Protein AF-A0A3D4KBA1-F1 (afdb_monomer)

Foldseek 3Di:
DPPVVVVVVVVVVVVVVVVVVVVVVVVVVVVVVVVVVVVVVVVPPPVDVVNLVVQCVVVVVLVVLLVPPPDDDDDDDDDDDDDDDPPVPVPPPPPPCSVPDDAAEDEADAPDLVVLVVCLVRHDQRHEYEYEPPHPVVVVSQVVNVVSVHHYHY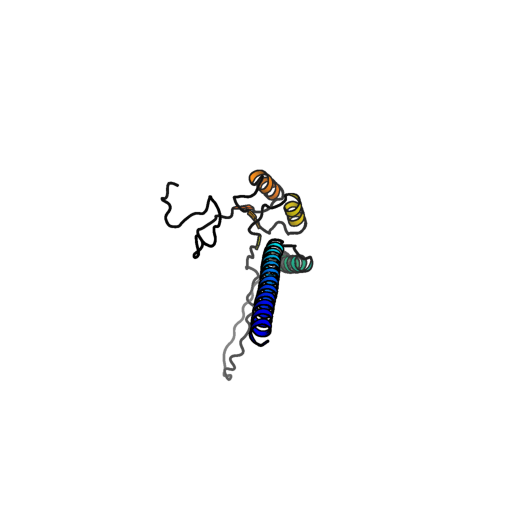DAAEDDPPPPVPDSDDRHHYPPDDPVD

Solvent-accessible surface area (backbone atoms only — not comparable to full-atom values): 11437 Å² total; per-residue (Å²): 137,66,67,67,61,54,54,54,51,51,54,52,50,53,51,52,52,52,52,52,50,53,51,52,52,55,53,50,53,52,51,51,52,51,53,53,48,51,54,49,52,66,69,50,77,68,79,46,70,66,59,53,47,52,51,50,64,62,50,50,57,55,59,52,53,70,68,58,74,84,68,89,82,92,82,90,82,89,88,84,90,84,90,76,82,84,71,85,67,82,73,76,70,77,76,80,58,88,84,62,84,84,87,49,73,47,70,77,35,49,70,61,69,66,60,52,51,51,46,61,75,70,48,64,56,82,48,26,42,22,28,38,80,84,28,72,64,43,69,61,58,50,52,52,42,45,73,66,64,26,52,77,47,74,51,81,42,56,62,50,99,57,57,79,82,53,71,75,54,96,78,38,51,48,97,83,65,61,100,88,116

Structure (mmCIF, N/CA/C/O backbone):
data_AF-A0A3D4KBA1-F1
#
_entry.id   AF-A0A3D4KBA1-F1
#
loop_
_atom_site.group_PDB
_atom_site.id
_atom_site.type_symbol
_atom_site.label_atom_id
_atom_site.label_alt_id
_atom_site.label_comp_id
_atom_site.label_asym_id
_atom_site.label_entity_id
_atom_site.label_seq_id
_atom_site.pdbx_PDB_ins_code
_atom_site.Cartn_x
_atom_site.Cartn_y
_atom_site.Cartn_z
_atom_site.occupancy
_atom_site.B_iso_or_equiv
_atom_site.auth_seq_id
_atom_site.auth_comp_id
_atom_site.auth_asym_id
_atom_site.auth_atom_id
_atom_site.pdbx_PDB_model_num
ATOM 1 N N . MET A 1 1 ? 3.043 -10.883 -76.693 1.00 55.75 1 MET A N 1
ATOM 2 C CA . MET A 1 1 ? 1.968 -10.479 -75.748 1.00 55.75 1 MET A CA 1
ATOM 3 C C . MET A 1 1 ? 1.814 -11.392 -74.506 1.00 55.75 1 MET A C 1
ATOM 5 O O . MET A 1 1 ? 0.753 -11.396 -73.899 1.00 55.75 1 MET A O 1
ATOM 9 N N . LYS A 1 2 ? 2.838 -12.164 -74.087 1.00 55.88 2 LYS A N 1
ATOM 10 C CA . LYS A 1 2 ? 2.787 -13.015 -72.867 1.00 55.88 2 LYS A CA 1
ATOM 11 C C . LYS A 1 2 ? 3.602 -12.457 -71.687 1.00 55.88 2 LYS A C 1
ATOM 13 O O . LYS A 1 2 ? 3.218 -12.662 -70.545 1.00 55.88 2 LYS A O 1
ATOM 18 N N . PHE A 1 3 ? 4.669 -11.699 -71.959 1.00 54.31 3 PHE A N 1
ATOM 19 C CA . PHE A 1 3 ? 5.532 -11.111 -70.924 1.00 54.31 3 PHE A CA 1
ATOM 20 C C . PHE A 1 3 ? 4.828 -10.037 -70.088 1.00 54.31 3 PHE A C 1
ATOM 22 O O . PHE A 1 3 ? 4.900 -10.071 -68.869 1.00 54.31 3 PHE A O 1
ATOM 29 N N . ILE A 1 4 ? 4.060 -9.161 -70.740 1.00 60.22 4 ILE A N 1
ATOM 30 C CA . ILE A 1 4 ? 3.369 -8.030 -70.105 1.00 60.22 4 ILE A CA 1
ATOM 31 C C . ILE A 1 4 ? 2.348 -8.501 -69.050 1.00 60.22 4 ILE A C 1
ATOM 33 O O . ILE A 1 4 ? 2.291 -7.952 -67.956 1.00 60.22 4 ILE A O 1
ATOM 37 N N . LYS A 1 5 ? 1.595 -9.581 -69.315 1.00 59.44 5 LYS A N 1
ATOM 38 C CA . LYS A 1 5 ? 0.619 -10.128 -68.351 1.00 59.44 5 LYS A CA 1
ATOM 39 C C . LYS A 1 5 ? 1.272 -10.702 -67.085 1.00 59.44 5 LYS A C 1
ATOM 41 O O . LYS A 1 5 ? 0.664 -10.646 -66.021 1.00 59.44 5 LYS A O 1
ATOM 46 N N . LYS A 1 6 ? 2.498 -11.235 -67.180 1.00 66.81 6 LYS A N 1
ATOM 47 C CA . LYS A 1 6 ? 3.204 -11.853 -66.044 1.00 66.81 6 LYS A CA 1
ATOM 48 C C . LYS A 1 6 ? 3.759 -10.800 -65.080 1.00 66.81 6 LYS A C 1
ATOM 50 O O . LYS A 1 6 ? 3.693 -11.000 -63.871 1.00 66.81 6 LYS A O 1
ATOM 55 N N . THR A 1 7 ? 4.230 -9.665 -65.598 1.00 71.75 7 THR A N 1
ATOM 56 C CA . THR A 1 7 ? 4.677 -8.528 -64.781 1.00 71.75 7 THR A CA 1
ATOM 57 C C . THR A 1 7 ? 3.517 -7.869 -64.041 1.00 71.75 7 THR A C 1
ATOM 59 O O . THR A 1 7 ? 3.641 -7.626 -62.846 1.00 71.75 7 THR A O 1
ATOM 62 N N . TYR A 1 8 ? 2.364 -7.663 -64.690 1.00 74.94 8 TYR A N 1
ATOM 63 C CA . TYR A 1 8 ? 1.180 -7.127 -64.002 1.00 74.94 8 TYR A CA 1
ATOM 64 C C . TYR A 1 8 ? 0.680 -8.048 -62.884 1.00 74.94 8 TYR A C 1
ATOM 66 O O . TYR A 1 8 ? 0.335 -7.563 -61.812 1.00 74.94 8 TYR A O 1
ATOM 74 N N . PHE A 1 9 ? 0.696 -9.367 -63.096 1.00 77.94 9 PHE A N 1
ATOM 75 C CA . PHE A 1 9 ? 0.299 -10.328 -62.065 1.00 77.94 9 PHE A CA 1
ATOM 76 C C . PHE A 1 9 ? 1.251 -10.316 -60.857 1.00 77.94 9 PHE A C 1
ATOM 78 O O . PHE A 1 9 ? 0.797 -10.354 -59.717 1.00 77.94 9 PHE A O 1
ATOM 85 N N . LEU A 1 10 ? 2.564 -10.196 -61.094 1.00 79.75 10 LEU A N 1
ATOM 86 C CA . LEU A 1 10 ? 3.568 -10.096 -60.030 1.00 79.75 10 LEU A CA 1
ATOM 87 C C . LEU A 1 10 ? 3.409 -8.805 -59.207 1.00 79.75 10 LEU A C 1
ATOM 89 O O . LEU A 1 10 ? 3.460 -8.845 -57.981 1.00 79.75 10 LEU A O 1
ATOM 93 N N . VAL A 1 11 ? 3.181 -7.669 -59.874 1.00 81.69 11 VAL A N 1
ATOM 94 C CA . VAL A 1 11 ? 2.977 -6.372 -59.208 1.00 81.69 11 VAL A CA 1
ATOM 95 C C . VAL A 1 11 ? 1.684 -6.376 -58.390 1.00 81.69 11 VAL A C 1
ATOM 97 O O . VAL A 1 11 ? 1.683 -5.912 -57.252 1.00 81.69 11 VAL A O 1
ATOM 100 N N . LEU A 1 12 ? 0.603 -6.959 -58.918 1.00 81.06 12 LEU A N 1
ATOM 101 C CA . LEU A 1 12 ? -0.665 -7.081 -58.195 1.00 81.06 12 LEU A CA 1
ATOM 102 C C . LEU A 1 12 ? -0.527 -7.982 -56.955 1.00 81.06 12 LEU A C 1
ATOM 104 O O . LEU A 1 12 ? -1.039 -7.642 -55.891 1.00 81.06 12 LEU A O 1
ATOM 108 N N . ALA A 1 13 ? 0.208 -9.094 -57.070 1.00 84.31 13 ALA A N 1
ATOM 109 C CA . ALA A 1 13 ? 0.461 -10.012 -55.961 1.00 84.31 13 ALA A CA 1
ATOM 110 C C . ALA A 1 13 ? 1.303 -9.366 -54.847 1.00 84.31 13 ALA A C 1
ATOM 112 O O . ALA A 1 13 ? 0.962 -9.490 -53.672 1.00 84.31 13 ALA A O 1
ATOM 113 N N . LEU A 1 14 ? 2.358 -8.623 -55.200 1.00 84.69 14 LEU A N 1
ATOM 114 C CA . LEU A 1 14 ? 3.167 -7.876 -54.229 1.00 84.69 14 LEU A CA 1
ATOM 115 C C . LEU A 1 14 ? 2.351 -6.788 -53.521 1.00 84.69 14 LEU A C 1
ATOM 117 O O . LEU A 1 14 ? 2.485 -6.609 -52.312 1.00 84.69 14 LEU A O 1
ATOM 121 N N . CYS A 1 15 ? 1.467 -6.102 -54.248 1.00 81.75 15 CYS A N 1
ATOM 122 C CA . CYS A 1 15 ? 0.582 -5.091 -53.674 1.00 81.75 15 CYS A CA 1
ATOM 123 C C . CYS A 1 15 ? -0.432 -5.714 -52.698 1.00 81.75 15 CYS A C 1
ATOM 125 O O . CYS A 1 15 ? -0.670 -5.167 -51.625 1.00 81.75 15 CYS A O 1
ATOM 127 N N . PHE A 1 16 ? -0.960 -6.900 -53.017 1.00 87.31 16 PHE A N 1
ATOM 128 C CA . PHE A 1 16 ? -1.877 -7.634 -52.142 1.00 87.31 16 PHE A CA 1
ATOM 129 C C . PHE A 1 16 ? -1.192 -8.117 -50.854 1.00 87.31 16 PHE A C 1
ATOM 131 O O . PHE A 1 16 ? -1.749 -7.975 -49.768 1.00 87.31 16 PHE A O 1
ATOM 138 N N . ILE A 1 17 ? 0.047 -8.612 -50.950 1.00 85.81 17 ILE A N 1
ATOM 139 C CA . ILE A 1 17 ? 0.859 -8.992 -49.782 1.00 85.81 17 ILE A CA 1
ATOM 140 C C . ILE A 1 17 ? 1.159 -7.768 -48.907 1.00 85.81 17 ILE A C 1
ATOM 142 O O . ILE A 1 17 ? 1.024 -7.846 -47.688 1.00 85.81 17 ILE A O 1
ATOM 146 N N . ALA A 1 18 ? 1.509 -6.626 -49.507 1.00 85.94 18 ALA A N 1
ATOM 147 C CA . ALA A 1 18 ? 1.732 -5.383 -48.768 1.00 85.94 18 ALA A CA 1
ATOM 148 C C . ALA A 1 18 ? 0.464 -4.908 -48.034 1.00 85.94 18 ALA A C 1
ATOM 150 O O . ALA A 1 18 ? 0.547 -4.466 -46.891 1.00 85.94 18 ALA A O 1
ATOM 151 N N . LEU A 1 19 ? -0.711 -5.062 -48.654 1.00 85.62 19 LEU A N 1
ATOM 152 C CA . LEU A 1 19 ? -2.006 -4.743 -48.045 1.00 85.62 19 LEU A CA 1
ATOM 153 C C . LEU A 1 19 ? -2.313 -5.646 -46.843 1.00 85.62 19 LEU A C 1
ATOM 155 O O . LEU A 1 19 ? -2.718 -5.147 -45.795 1.00 85.62 19 LEU A O 1
ATOM 159 N N . ILE A 1 20 ? -2.052 -6.952 -46.960 1.00 82.56 20 ILE A N 1
ATOM 160 C CA . ILE A 1 20 ? -2.194 -7.906 -45.849 1.00 82.56 20 ILE A CA 1
ATOM 161 C C . ILE A 1 20 ? -1.236 -7.549 -44.706 1.00 82.56 20 ILE A C 1
ATOM 163 O O . ILE A 1 20 ? -1.647 -7.525 -43.548 1.00 82.56 20 ILE A O 1
ATOM 167 N N . LEU A 1 21 ? 0.024 -7.227 -45.013 1.00 82.25 21 LEU A N 1
ATOM 168 C CA . LEU A 1 21 ? 1.007 -6.839 -43.999 1.00 82.25 21 LEU A CA 1
ATOM 169 C C . LEU A 1 21 ? 0.609 -5.546 -43.276 1.00 82.25 21 LEU A C 1
ATOM 171 O O . LEU A 1 21 ? 0.725 -5.488 -42.052 1.00 82.25 21 LEU A O 1
ATOM 175 N N . LEU A 1 22 ? 0.076 -4.548 -43.990 1.00 80.19 22 LEU A N 1
ATOM 176 C CA . LEU A 1 22 ? -0.457 -3.331 -43.367 1.00 80.19 22 LEU A CA 1
ATOM 177 C C . LEU A 1 22 ? -1.631 -3.629 -42.425 1.00 80.19 22 LEU A C 1
ATOM 179 O O . LEU A 1 22 ? -1.698 -3.058 -41.336 1.00 80.19 22 LEU A O 1
ATOM 183 N N . GLN A 1 23 ? -2.533 -4.540 -42.805 1.00 77.69 23 GLN A N 1
ATOM 184 C CA . GLN A 1 23 ? -3.631 -4.943 -41.922 1.00 77.69 23 GLN A CA 1
ATOM 185 C C . GLN A 1 23 ? -3.128 -5.674 -40.672 1.00 77.69 23 GLN A C 1
ATOM 187 O O . GLN A 1 23 ? -3.608 -5.400 -39.574 1.00 77.69 23 GLN A O 1
ATOM 192 N N . PHE A 1 24 ? -2.112 -6.531 -40.799 1.00 73.06 24 PHE A N 1
ATOM 193 C CA . PHE A 1 24 ? -1.497 -7.204 -39.649 1.00 73.06 24 PHE A CA 1
ATOM 194 C C . PHE A 1 24 ? -0.791 -6.238 -38.686 1.00 73.06 24 PHE A C 1
ATOM 196 O O . PHE A 1 24 ? -0.871 -6.429 -37.472 1.00 73.06 24 PHE A O 1
ATOM 203 N N . LEU A 1 25 ? -0.136 -5.192 -39.199 1.00 68.50 25 LEU A N 1
ATOM 204 C CA . LEU A 1 25 ? 0.453 -4.131 -38.373 1.00 68.50 25 LEU A CA 1
ATOM 205 C C . LEU A 1 25 ? -0.623 -3.365 -37.586 1.00 68.50 25 LEU A C 1
ATOM 207 O O . LEU A 1 25 ? -0.491 -3.219 -36.374 1.00 68.50 25 LEU A O 1
ATOM 211 N N . SER A 1 26 ? -1.732 -2.988 -38.230 1.00 72.38 26 SER A N 1
ATOM 212 C CA . SER A 1 26 ? -2.846 -2.301 -37.557 1.00 72.38 26 SER A CA 1
ATOM 213 C C . SER A 1 26 ? -3.490 -3.150 -36.453 1.00 72.38 26 SER A C 1
ATOM 215 O O . SER A 1 26 ? -3.809 -2.635 -35.383 1.00 72.38 26 SER A O 1
ATOM 217 N N . ILE A 1 27 ? -3.663 -4.455 -36.689 1.00 67.81 27 ILE A N 1
ATOM 218 C CA . ILE A 1 27 ? -4.220 -5.389 -35.695 1.00 67.81 27 ILE A CA 1
ATOM 219 C C . ILE A 1 27 ? -3.264 -5.545 -34.506 1.00 67.81 27 ILE A C 1
ATOM 221 O O . ILE A 1 27 ? -3.702 -5.615 -33.357 1.00 67.81 27 ILE A O 1
ATOM 225 N N . ARG A 1 28 ? -1.950 -5.573 -34.757 1.00 63.50 28 ARG A N 1
ATOM 226 C CA . ARG A 1 28 ? -0.936 -5.648 -33.698 1.00 63.50 28 ARG A CA 1
ATOM 227 C C . ARG A 1 28 ? -0.991 -4.426 -32.780 1.00 63.50 28 ARG A C 1
ATOM 229 O O . ARG A 1 28 ? -0.949 -4.603 -31.563 1.00 63.50 28 ARG A O 1
ATOM 236 N N . ASP A 1 29 ? -1.127 -3.226 -33.339 1.00 60.44 29 ASP A N 1
ATOM 237 C CA . ASP A 1 29 ? -1.222 -1.985 -32.560 1.00 60.44 29 ASP A CA 1
ATOM 238 C C . ASP A 1 29 ? -2.512 -1.929 -31.724 1.00 60.44 29 ASP A C 1
ATOM 240 O O . ASP A 1 29 ? -2.494 -1.507 -30.564 1.00 60.44 29 ASP A O 1
ATOM 244 N N . GLU A 1 30 ? -3.625 -2.439 -32.259 1.00 60.22 30 GLU A N 1
ATOM 245 C CA . GLU A 1 30 ? -4.895 -2.538 -31.532 1.00 60.22 30 GLU A CA 1
ATOM 246 C C . GLU A 1 30 ? -4.821 -3.536 -30.363 1.00 60.22 30 GLU A C 1
ATOM 248 O O . GLU A 1 30 ? -5.302 -3.247 -29.262 1.00 60.22 30 GLU A O 1
ATOM 253 N N . ILE A 1 31 ? -4.155 -4.681 -30.556 1.00 57.00 31 ILE A N 1
ATOM 254 C CA . ILE A 1 31 ? -3.916 -5.672 -29.494 1.00 57.00 31 ILE A CA 1
ATOM 255 C C . ILE A 1 31 ? -3.017 -5.087 -28.399 1.00 57.00 31 ILE A C 1
ATOM 257 O O . ILE A 1 31 ? -3.324 -5.244 -27.214 1.00 57.00 31 ILE A O 1
ATOM 261 N N . GLN A 1 32 ? -1.950 -4.375 -28.771 1.00 53.41 32 GLN A N 1
ATOM 262 C CA . GLN A 1 32 ? -1.071 -3.710 -27.806 1.00 53.41 32 GLN A CA 1
ATOM 263 C C . GLN A 1 32 ? -1.839 -2.658 -26.999 1.00 53.41 32 GLN A C 1
ATOM 265 O O . GLN A 1 32 ? -1.823 -2.716 -25.771 1.00 53.41 32 GLN A O 1
ATOM 270 N N . SER A 1 33 ? -2.617 -1.791 -27.659 1.00 48.16 33 SER A N 1
ATOM 271 C CA . SER A 1 33 ? -3.459 -0.784 -26.996 1.00 48.16 33 SER A CA 1
ATOM 272 C C . SER A 1 33 ? -4.479 -1.407 -26.037 1.00 48.16 33 SER A C 1
ATOM 274 O O . SER A 1 33 ? -4.664 -0.929 -24.913 1.00 48.16 33 SER A O 1
ATOM 276 N N . LYS A 1 34 ? -5.126 -2.506 -26.439 1.00 48.84 34 LYS A N 1
ATOM 277 C CA . LYS A 1 34 ? -6.105 -3.213 -25.604 1.00 48.84 34 LYS A CA 1
ATOM 278 C C . LYS A 1 34 ? -5.449 -3.875 -24.391 1.00 48.84 34 LYS A C 1
ATOM 280 O O . LYS A 1 34 ? -6.016 -3.820 -23.301 1.00 48.84 34 LYS A O 1
ATOM 285 N N . SER A 1 35 ? -4.242 -4.418 -24.548 1.00 49.78 35 SER A N 1
ATOM 286 C CA . SER A 1 35 ? -3.453 -4.973 -23.442 1.00 49.78 35 SER A CA 1
ATOM 287 C C . SER A 1 35 ? -2.993 -3.889 -22.461 1.00 49.78 35 SER A C 1
ATOM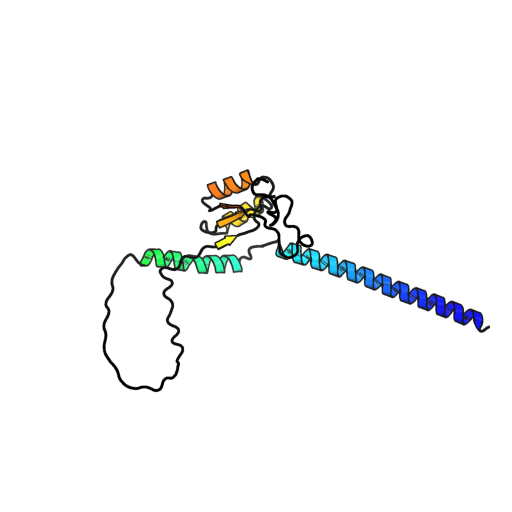 289 O O . SER A 1 35 ? -3.046 -4.103 -21.251 1.00 49.78 35 SER A O 1
ATOM 291 N N . SER A 1 36 ? -2.614 -2.701 -22.950 1.00 48.38 36 SER A N 1
ATOM 292 C CA . SER A 1 36 ? -2.281 -1.555 -22.087 1.00 48.38 36 SER A CA 1
ATOM 293 C C . SER A 1 36 ? -3.508 -1.031 -21.336 1.00 48.38 36 SER A C 1
ATOM 295 O O . SER A 1 36 ? -3.421 -0.636 -20.180 1.00 48.38 36 SER A O 1
ATOM 297 N N . ARG A 1 37 ? -4.684 -1.032 -21.975 1.00 46.97 37 ARG A N 1
ATOM 298 C CA . ARG A 1 37 ? -5.941 -0.637 -21.322 1.00 46.97 37 ARG A CA 1
ATOM 299 C C . ARG A 1 37 ? -6.373 -1.638 -20.256 1.00 46.97 37 ARG A C 1
ATOM 301 O O . ARG A 1 37 ? -6.854 -1.210 -19.217 1.00 46.97 37 ARG A O 1
ATOM 308 N N . LEU A 1 38 ? -6.175 -2.937 -20.483 1.00 44.69 38 LEU A N 1
ATOM 309 C CA . LEU A 1 38 ? -6.443 -3.978 -19.486 1.00 44.69 38 LEU A CA 1
ATOM 310 C C . LEU A 1 38 ? -5.529 -3.845 -18.263 1.00 44.69 38 LEU A C 1
ATOM 312 O O . LEU A 1 38 ? -6.024 -3.935 -17.143 1.00 44.69 38 LEU A O 1
ATOM 316 N N . SER A 1 39 ? -4.240 -3.543 -18.453 1.00 45.28 39 SER A N 1
ATOM 317 C CA . SER A 1 39 ? -3.329 -3.303 -17.326 1.00 45.28 39 SER A CA 1
ATOM 318 C C . SER A 1 39 ? -3.635 -1.996 -16.586 1.00 45.28 39 SER A C 1
ATOM 320 O O . SER A 1 39 ? -3.516 -1.944 -15.363 1.00 45.28 39 SER A O 1
ATOM 322 N N . LEU A 1 40 ? -4.104 -0.955 -17.284 1.00 39.31 40 LEU A N 1
ATOM 323 C CA . LEU A 1 40 ? -4.585 0.279 -16.651 1.00 39.31 40 LEU A CA 1
ATOM 324 C C . LEU A 1 40 ? -5.908 0.078 -15.899 1.00 39.31 40 LEU A C 1
ATOM 326 O O . LEU A 1 40 ? -6.055 0.606 -14.803 1.00 39.31 40 LEU A O 1
ATOM 330 N N . GLN A 1 41 ? -6.837 -0.721 -16.430 1.00 45.22 41 GLN A N 1
ATOM 331 C CA . GLN A 1 41 ? -8.079 -1.102 -15.745 1.00 45.22 41 GLN A CA 1
ATOM 332 C C . GLN A 1 41 ? -7.802 -1.985 -14.522 1.00 45.22 41 GLN A C 1
ATOM 334 O O . GLN A 1 41 ? -8.475 -1.839 -13.513 1.00 45.22 41 GLN A O 1
ATOM 339 N N . GLN A 1 42 ? -6.784 -2.851 -14.577 1.00 43.50 42 GLN A N 1
ATOM 340 C CA . GLN A 1 42 ? -6.333 -3.638 -13.422 1.00 43.50 42 GLN A CA 1
ATOM 341 C C . GLN A 1 42 ? -5.603 -2.792 -12.368 1.00 43.50 42 GLN A C 1
ATOM 343 O O . GLN A 1 42 ? -5.691 -3.106 -11.185 1.00 43.50 42 GLN A O 1
ATOM 348 N N . ARG A 1 43 ? -4.920 -1.707 -12.764 1.00 41.47 43 ARG A N 1
ATOM 349 C CA . ARG A 1 43 ? -4.354 -0.711 -11.829 1.00 41.47 43 ARG A CA 1
ATOM 350 C C . ARG A 1 43 ? -5.412 0.205 -11.223 1.00 41.47 43 ARG A C 1
ATOM 352 O O . ARG A 1 43 ? -5.222 0.727 -10.129 1.00 41.47 43 ARG A O 1
ATOM 359 N N . GLN A 1 44 ? -6.533 0.393 -11.908 1.00 38.16 44 GLN A N 1
ATOM 360 C CA . GLN A 1 44 ? -7.702 1.052 -11.356 1.00 38.16 44 GLN A CA 1
ATOM 361 C C . GLN A 1 44 ? -8.437 0.038 -10.477 1.00 38.16 44 GLN A C 1
ATOM 363 O O . GLN A 1 44 ? -9.424 -0.570 -10.884 1.00 38.16 44 GLN A O 1
ATOM 368 N N . ILE A 1 45 ? -7.961 -0.146 -9.245 1.00 43.50 45 ILE A N 1
ATOM 369 C CA . ILE A 1 45 ? -8.772 -0.729 -8.172 1.00 43.50 45 ILE A CA 1
ATOM 370 C C . ILE A 1 45 ? -9.903 0.273 -7.900 1.00 43.50 45 ILE A C 1
ATOM 372 O O . ILE A 1 45 ? -9.893 1.052 -6.949 1.00 43.50 45 ILE A O 1
ATOM 376 N N . VAL A 1 46 ? -10.877 0.317 -8.805 1.00 41.09 46 VAL A N 1
ATOM 377 C CA . VAL A 1 46 ? -12.166 0.937 -8.566 1.00 41.09 46 VAL A CA 1
ATOM 378 C C . VAL A 1 46 ? -12.840 -0.017 -7.604 1.00 41.09 46 VAL A C 1
ATOM 380 O O . VAL A 1 46 ? -13.279 -1.099 -7.989 1.00 41.09 46 VAL A O 1
ATOM 383 N N . PHE A 1 47 ? -12.850 0.357 -6.328 1.00 43.97 47 PHE A N 1
ATOM 384 C CA . PHE A 1 47 ? -13.634 -0.316 -5.306 1.00 43.97 47 PHE A CA 1
ATOM 385 C C . PHE A 1 47 ? -15.108 -0.272 -5.722 1.00 43.97 47 PHE A C 1
ATOM 387 O O . PHE A 1 47 ? -15.836 0.680 -5.436 1.00 43.97 47 PHE A O 1
ATOM 394 N N . GLU A 1 48 ? -15.537 -1.294 -6.460 1.00 42.69 48 GLU A N 1
ATOM 395 C CA . GLU A 1 48 ? -16.925 -1.496 -6.836 1.00 42.69 48 GLU A CA 1
ATOM 396 C C . GLU A 1 48 ? -17.750 -1.583 -5.544 1.00 42.69 48 GLU A C 1
ATOM 398 O O . GLU A 1 48 ? -17.371 -2.267 -4.590 1.00 42.69 48 GLU A O 1
ATOM 403 N N . ALA A 1 49 ? -18.884 -0.879 -5.483 1.00 47.88 49 ALA A N 1
ATOM 404 C CA . ALA A 1 49 ? -19.722 -0.812 -4.281 1.00 47.88 49 ALA A CA 1
ATOM 405 C C . ALA A 1 49 ? -20.135 -2.205 -3.761 1.00 47.88 49 ALA A C 1
ATOM 407 O O . ALA A 1 49 ? -20.370 -2.389 -2.567 1.00 47.88 49 ALA A O 1
ATOM 408 N N . LYS A 1 50 ? -20.165 -3.204 -4.651 1.00 47.41 50 LYS A N 1
ATOM 409 C CA . LYS A 1 50 ? -20.393 -4.613 -4.327 1.00 47.41 50 LYS A CA 1
ATOM 410 C C . LYS A 1 50 ? -19.254 -5.212 -3.493 1.00 47.41 50 LYS A C 1
ATOM 412 O O . LYS A 1 50 ? -19.528 -5.874 -2.499 1.00 47.41 50 LYS A O 1
ATOM 417 N N . SER A 1 51 ? -18.003 -4.927 -3.843 1.00 52.25 51 SER A N 1
ATOM 418 C CA . SER A 1 51 ? -16.803 -5.369 -3.120 1.00 52.25 51 SER A CA 1
ATOM 419 C C . SER A 1 51 ? -16.702 -4.708 -1.745 1.00 52.25 51 SER A C 1
ATOM 421 O O . SER A 1 51 ? -16.373 -5.368 -0.766 1.00 52.25 51 SER A O 1
ATOM 423 N N . LEU A 1 52 ? -17.072 -3.426 -1.645 1.00 55.06 52 LEU A N 1
ATOM 424 C CA . LEU A 1 52 ? -17.139 -2.700 -0.370 1.00 55.06 52 LEU A CA 1
ATOM 425 C C . LEU A 1 52 ? -18.224 -3.253 0.556 1.00 55.06 52 LEU A C 1
ATOM 427 O O . LEU A 1 52 ? -18.004 -3.362 1.759 1.00 55.06 52 LEU A O 1
ATOM 431 N N . LYS A 1 53 ? -19.375 -3.646 0.001 1.00 57.50 53 LYS A N 1
ATOM 432 C CA . LYS A 1 53 ? -20.431 -4.307 0.769 1.00 57.50 53 LYS A CA 1
ATOM 433 C C . LYS A 1 53 ? -19.974 -5.672 1.280 1.00 57.50 53 LYS A C 1
ATOM 435 O O . LYS A 1 53 ? -20.152 -5.948 2.453 1.00 57.50 53 LYS A O 1
ATOM 440 N N . VAL A 1 54 ? -19.318 -6.478 0.442 1.00 67.19 54 VAL A N 1
ATOM 441 C CA . VAL A 1 54 ? -18.753 -7.777 0.849 1.00 67.19 54 VAL A CA 1
ATOM 442 C C . VAL A 1 54 ? -17.706 -7.612 1.952 1.00 67.19 54 VAL A C 1
ATOM 444 O O . VAL A 1 54 ? -17.736 -8.357 2.926 1.00 67.19 54 VAL A O 1
ATOM 447 N N . LEU A 1 55 ? -16.817 -6.621 1.841 1.00 58.97 55 LEU A N 1
ATOM 448 C CA . LEU A 1 55 ? -15.832 -6.324 2.883 1.00 58.97 55 LEU A CA 1
ATOM 449 C C . LEU A 1 55 ? -16.510 -5.881 4.185 1.00 58.97 55 LEU A C 1
ATOM 451 O O . LEU A 1 55 ? -16.185 -6.387 5.253 1.00 58.97 55 LEU A O 1
ATOM 455 N N . ASN A 1 56 ? -17.494 -4.990 4.103 1.00 61.50 56 ASN A N 1
ATOM 456 C CA . ASN A 1 56 ? -18.220 -4.512 5.277 1.00 61.50 56 ASN A CA 1
ATOM 457 C C . ASN A 1 56 ? -19.068 -5.619 5.933 1.00 61.50 56 ASN A C 1
ATOM 459 O O . ASN A 1 56 ? -19.127 -5.713 7.157 1.00 61.50 56 ASN A O 1
ATOM 463 N N . ASP A 1 57 ? -19.677 -6.491 5.130 1.00 68.81 57 ASP A N 1
ATOM 464 C CA . ASP A 1 57 ? -20.443 -7.656 5.578 1.00 68.81 57 ASP A CA 1
ATOM 465 C C . ASP A 1 57 ? -19.530 -8.747 6.167 1.00 68.81 57 ASP A C 1
ATOM 467 O O . ASP A 1 57 ? -19.973 -9.499 7.029 1.00 68.81 57 ASP A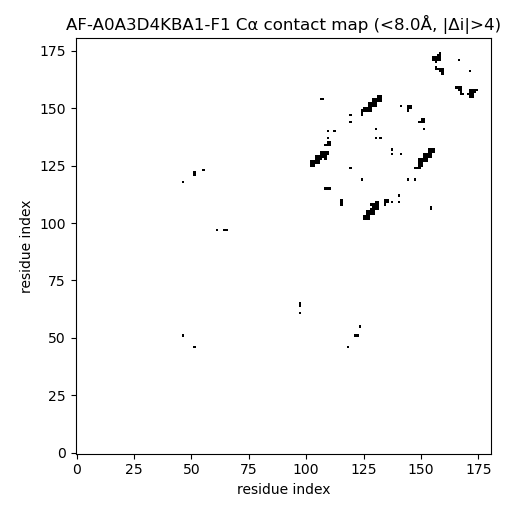 O 1
ATOM 471 N N . ALA A 1 58 ? -18.259 -8.824 5.753 1.00 63.75 58 ALA A N 1
ATOM 472 C CA . ALA A 1 58 ? -17.259 -9.723 6.333 1.00 63.75 58 ALA A CA 1
ATOM 473 C C . ALA A 1 58 ? -16.673 -9.189 7.654 1.00 63.75 58 ALA A C 1
ATOM 475 O O . ALA A 1 58 ? -16.408 -9.966 8.569 1.00 63.75 58 ALA A O 1
ATOM 476 N N . VAL A 1 59 ? -16.510 -7.868 7.782 1.00 63.50 59 VAL A N 1
ATOM 477 C CA . VAL A 1 59 ? -15.934 -7.222 8.978 1.00 63.50 59 VAL A CA 1
ATOM 478 C C . VAL A 1 59 ? -16.972 -7.044 10.100 1.00 63.50 59 VAL A C 1
ATOM 480 O O . VAL A 1 59 ? -16.670 -7.273 11.273 1.00 63.50 59 VAL A O 1
ATOM 483 N N . ASN A 1 60 ? -18.226 -6.711 9.780 1.00 60.78 60 ASN A N 1
ATOM 484 C CA . ASN A 1 60 ? -19.292 -6.516 10.776 1.00 60.78 60 ASN A CA 1
ATOM 485 C C . ASN A 1 60 ? -19.586 -7.708 11.719 1.00 60.78 60 ASN A C 1
ATOM 487 O O . ASN A 1 60 ? -19.799 -7.465 12.911 1.00 60.78 60 ASN A O 1
ATOM 491 N N . PRO A 1 61 ? -19.629 -8.980 11.275 1.00 61.22 61 PRO A N 1
ATOM 492 C CA . PRO A 1 61 ? -19.890 -10.105 12.173 1.00 61.22 61 PRO A CA 1
ATOM 493 C C . PRO A 1 61 ? -18.759 -10.320 13.184 1.00 61.22 61 PRO A C 1
ATOM 495 O O . PRO A 1 61 ? -19.042 -10.719 14.312 1.00 61.22 61 PRO A O 1
ATOM 498 N N . ILE A 1 62 ? -17.511 -9.988 12.834 1.00 59.62 62 ILE A N 1
ATOM 499 C CA . ILE A 1 62 ? -16.367 -10.031 13.760 1.00 59.62 62 ILE A CA 1
ATOM 500 C C . ILE A 1 62 ? -16.572 -8.999 14.876 1.00 59.62 62 ILE A C 1
ATOM 502 O O . ILE A 1 62 ? -16.451 -9.326 16.057 1.00 59.62 62 ILE A O 1
ATOM 506 N N . ARG A 1 63 ? -17.001 -7.781 14.517 1.00 54.53 63 ARG A N 1
ATOM 507 C CA . ARG A 1 63 ? -17.330 -6.716 15.478 1.00 54.53 63 ARG A CA 1
ATOM 508 C C . ARG A 1 63 ? -18.439 -7.125 16.451 1.00 54.53 63 ARG A C 1
ATOM 510 O O . ARG A 1 63 ? -18.350 -6.824 17.638 1.00 54.53 63 ARG A O 1
ATOM 517 N N . LYS A 1 64 ? -19.480 -7.804 15.960 1.00 54.06 64 LYS A N 1
ATOM 518 C CA . LYS A 1 64 ? -20.597 -8.258 16.801 1.00 54.06 64 LYS A CA 1
ATOM 519 C C . LYS A 1 64 ? -20.171 -9.390 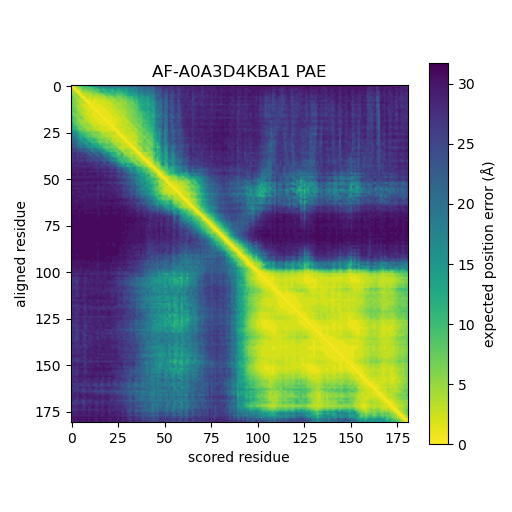17.742 1.00 54.06 64 LYS A C 1
ATOM 521 O O . LYS A 1 64 ? -20.470 -9.322 18.928 1.00 54.06 64 LYS A O 1
ATOM 526 N N . LYS A 1 65 ? -19.411 -10.372 17.241 1.00 54.53 65 LYS A N 1
ATOM 527 C CA . LYS A 1 65 ? -18.947 -11.522 18.032 1.00 54.53 65 LYS A CA 1
ATOM 528 C C . LYS A 1 65 ? -17.953 -11.102 19.126 1.00 54.53 65 LYS A C 1
ATOM 530 O O . LYS A 1 65 ? -18.066 -11.583 20.244 1.00 54.53 65 LY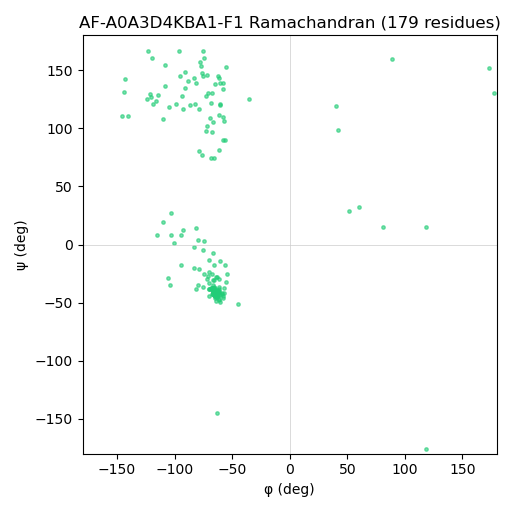S A O 1
ATOM 535 N N . ALA A 1 66 ? -17.065 -10.139 18.862 1.00 50.34 66 ALA A N 1
ATOM 536 C CA . ALA A 1 66 ? -16.150 -9.596 19.875 1.00 50.34 66 ALA A CA 1
ATOM 537 C C . ALA A 1 66 ? -16.867 -8.871 21.036 1.00 50.34 66 ALA A C 1
ATOM 539 O O . ALA A 1 66 ? -16.357 -8.856 22.152 1.00 50.34 66 ALA A O 1
ATOM 540 N N . GLY A 1 67 ? -18.053 -8.297 20.796 1.00 45.59 67 GLY A N 1
ATOM 541 C CA . GLY A 1 67 ? -18.874 -7.667 21.838 1.00 45.59 67 GLY A CA 1
ATOM 542 C C . GLY A 1 67 ? -19.758 -8.637 22.637 1.00 45.59 67 GLY A C 1
ATOM 543 O O . GLY A 1 67 ? -20.180 -8.291 23.734 1.00 45.59 67 GLY A O 1
ATOM 544 N N . GLU A 1 68 ? -20.035 -9.836 22.110 1.00 46.16 68 GLU A N 1
ATOM 545 C CA . GLU A 1 68 ? -20.974 -10.817 22.692 1.00 46.16 68 GLU A CA 1
ATOM 546 C C . GLU A 1 68 ? -20.290 -11.869 23.598 1.00 46.16 68 GLU A C 1
ATOM 548 O O . GLU A 1 68 ? -20.959 -12.484 24.419 1.00 46.16 68 GLU A O 1
ATOM 553 N N . ILE A 1 69 ? -18.964 -12.066 23.517 1.00 47.91 69 ILE A N 1
ATOM 554 C CA . ILE A 1 69 ? -18.229 -13.114 24.277 1.00 47.91 69 ILE A CA 1
ATOM 555 C C . ILE A 1 69 ? -17.957 -12.718 25.753 1.00 47.91 69 ILE A C 1
ATOM 557 O O . ILE A 1 69 ? -17.337 -13.463 26.507 1.00 47.91 69 ILE A O 1
ATOM 561 N N . ALA A 1 70 ? -18.446 -11.566 26.219 1.00 46.03 70 ALA A N 1
ATOM 562 C CA . ALA A 1 70 ? -18.252 -11.135 27.606 1.00 46.03 70 ALA A CA 1
ATOM 563 C C . ALA A 1 70 ? -19.132 -11.874 28.641 1.00 46.03 70 ALA A C 1
ATOM 565 O O . ALA A 1 70 ? -18.933 -11.659 29.835 1.00 46.03 70 ALA A O 1
ATOM 566 N N . GLU A 1 71 ? -20.063 -12.756 28.244 1.00 40.50 71 GLU A N 1
ATOM 567 C CA . GLU A 1 71 ? -20.952 -13.421 29.208 1.00 40.50 71 GLU A CA 1
ATOM 568 C C . GLU A 1 71 ? -21.233 -14.915 28.918 1.00 40.50 71 GLU A C 1
ATOM 570 O O . GLU A 1 71 ? -22.020 -15.279 28.049 1.00 40.50 71 GLU A O 1
ATOM 575 N N . ALA A 1 72 ? -20.668 -15.750 29.803 1.00 39.72 72 ALA A N 1
ATOM 576 C CA . ALA A 1 72 ? -21.235 -17.001 30.337 1.00 39.72 72 ALA A CA 1
ATOM 577 C C . ALA A 1 72 ? -20.976 -18.343 29.578 1.00 39.72 72 ALA A C 1
ATOM 579 O O . ALA A 1 72 ? -20.518 -18.354 28.439 1.00 39.72 72 ALA A O 1
ATOM 580 N N . PRO A 1 73 ? -21.121 -19.510 30.255 1.00 37.81 73 PRO A N 1
ATOM 581 C CA . PRO A 1 73 ? -19.977 -20.350 30.620 1.00 37.81 73 PRO A CA 1
ATOM 582 C C . PRO A 1 73 ? -20.063 -21.796 30.092 1.00 37.81 73 PRO A C 1
ATOM 584 O O . PRO A 1 73 ? -21.109 -22.298 29.684 1.00 37.81 73 PRO A O 1
ATOM 587 N N . ALA A 1 74 ? -18.927 -22.490 30.160 1.00 48.03 74 ALA A N 1
ATOM 588 C CA . ALA A 1 74 ? -18.761 -23.894 29.802 1.00 48.03 74 ALA A CA 1
ATOM 589 C C . ALA A 1 74 ? -19.638 -24.851 30.632 1.00 48.03 74 ALA A C 1
ATOM 591 O O . ALA A 1 74 ? -19.693 -24.744 31.855 1.00 48.03 74 ALA A O 1
ATOM 592 N N . THR A 1 75 ? -20.228 -25.859 29.981 1.00 31.86 75 THR A N 1
ATOM 593 C CA . THR A 1 75 ? -20.551 -27.149 30.616 1.00 31.86 75 THR A CA 1
ATOM 594 C C . THR A 1 75 ? -20.389 -28.291 29.613 1.00 31.86 75 THR A C 1
ATOM 596 O O . THR A 1 75 ? -21.136 -28.435 28.651 1.00 31.86 75 THR A O 1
ATOM 599 N N . GLU A 1 76 ? -19.368 -29.098 29.866 1.00 42.34 76 GLU A N 1
ATOM 600 C CA . GLU A 1 76 ? -19.050 -30.362 29.209 1.00 42.34 76 GLU A CA 1
ATOM 601 C C . GLU A 1 76 ? -19.903 -31.486 29.828 1.00 42.34 76 GLU A C 1
ATOM 603 O O . GLU A 1 76 ? -20.041 -31.536 31.053 1.00 42.34 76 GLU A O 1
ATOM 608 N N . LYS A 1 77 ? -20.443 -32.414 29.022 1.00 31.30 77 LYS A N 1
ATOM 609 C CA . LYS A 1 77 ? -20.856 -33.748 29.496 1.00 31.30 77 LYS A CA 1
ATOM 610 C C . LYS A 1 77 ? -20.584 -34.831 28.447 1.00 31.30 77 LYS A C 1
ATOM 612 O O . LYS A 1 77 ? -20.946 -34.691 27.284 1.00 31.30 77 LYS A O 1
ATOM 617 N N . SER A 1 78 ? -19.951 -35.895 28.932 1.00 37.59 78 SER A N 1
ATOM 618 C CA . SER A 1 78 ? -19.619 -37.178 28.308 1.00 37.59 78 SER A CA 1
ATOM 619 C C . SER A 1 78 ? -20.828 -38.122 28.164 1.00 37.59 78 SER A C 1
ATOM 621 O O . SER A 1 78 ? -21.851 -37.886 28.808 1.00 37.59 78 SER A O 1
ATOM 623 N N . VAL A 1 79 ? -20.697 -39.196 27.358 1.00 32.28 79 VAL A N 1
ATOM 624 C CA . VAL A 1 79 ? -20.930 -40.633 27.702 1.00 32.28 79 VAL A CA 1
ATOM 625 C C . VAL A 1 79 ? -20.846 -41.536 26.441 1.00 32.28 79 VAL A C 1
ATOM 627 O O . VAL A 1 79 ? -21.086 -41.092 25.321 1.00 32.28 79 VAL A O 1
ATOM 630 N N . ASP A 1 80 ? -20.459 -42.791 26.688 1.00 34.56 80 ASP A N 1
ATOM 631 C CA . ASP A 1 80 ? -19.852 -43.849 25.867 1.00 34.56 80 ASP A CA 1
ATOM 632 C C . ASP A 1 80 ? -20.679 -44.588 24.777 1.00 34.56 80 ASP A C 1
ATOM 634 O O . ASP A 1 80 ? -21.863 -44.878 24.928 1.00 34.56 80 ASP A O 1
ATOM 638 N N . GLU A 1 81 ? -19.949 -44.933 23.703 1.00 56.56 81 GLU A N 1
ATOM 639 C CA . GLU A 1 81 ? -19.819 -46.203 22.941 1.00 56.56 81 GLU A CA 1
ATOM 640 C C . GLU A 1 81 ? -21.039 -47.116 22.628 1.00 56.56 81 GLU A C 1
ATOM 642 O O . GLU A 1 81 ? -21.619 -47.736 23.519 1.00 56.56 81 GLU A O 1
ATOM 647 N N . LYS A 1 82 ? -21.320 -47.331 21.320 1.00 40.62 82 LYS A N 1
ATOM 648 C CA . LYS A 1 82 ? -21.250 -48.647 20.618 1.00 40.62 82 LYS A CA 1
ATOM 649 C C . LYS A 1 82 ? -21.678 -48.600 19.135 1.00 40.62 82 LYS A C 1
ATOM 651 O O . LYS A 1 82 ? -22.743 -48.093 18.793 1.00 40.62 82 LYS A O 1
ATOM 656 N N . ASP A 1 83 ? -20.817 -49.186 18.298 1.00 47.25 83 ASP A N 1
ATOM 657 C CA . ASP A 1 83 ? -21.010 -49.781 16.963 1.00 47.25 83 ASP A CA 1
ATOM 658 C C . ASP A 1 83 ? -21.906 -49.072 15.926 1.00 47.25 83 ASP A C 1
ATOM 660 O O . ASP A 1 83 ? -23.115 -49.303 15.852 1.00 47.25 83 ASP A O 1
ATOM 664 N N . LYS A 1 84 ? -21.283 -48.329 14.994 1.00 38.78 84 LYS A N 1
ATOM 665 C CA . LYS A 1 84 ? -21.866 -48.000 13.679 1.00 38.78 84 LYS A CA 1
ATOM 666 C C . LYS A 1 84 ? -20.821 -47.990 12.561 1.00 38.78 84 LYS A C 1
ATOM 668 O O . LYS A 1 84 ? -19.694 -47.545 12.744 1.00 38.78 84 LYS A O 1
ATOM 673 N N . ILE A 1 85 ? -21.262 -48.474 11.397 1.00 36.59 85 ILE A N 1
ATOM 674 C CA . ILE A 1 85 ? -20.640 -48.365 10.070 1.00 36.59 85 ILE A CA 1
ATOM 675 C C . ILE A 1 85 ? -19.953 -47.001 9.927 1.00 36.59 85 ILE A C 1
ATOM 677 O O . ILE A 1 85 ? -20.608 -45.973 10.099 1.00 36.59 85 ILE A O 1
ATOM 681 N N . ILE A 1 86 ? -18.659 -46.988 9.593 1.00 42.22 86 ILE A N 1
ATOM 682 C CA . ILE A 1 86 ? -17.930 -45.748 9.309 1.00 42.22 86 ILE A CA 1
ATOM 683 C C . ILE A 1 86 ? -18.344 -45.274 7.909 1.00 42.22 86 ILE A C 1
ATOM 685 O O . ILE A 1 86 ? -17.619 -45.432 6.930 1.00 42.22 86 ILE A O 1
ATOM 689 N N . GLU A 1 87 ? -19.535 -44.688 7.798 1.00 44.81 87 GLU A N 1
ATOM 690 C CA . GLU A 1 87 ? -19.695 -43.586 6.860 1.00 44.81 87 GLU A CA 1
ATOM 691 C C . GLU A 1 87 ? -18.729 -42.506 7.344 1.00 44.81 87 GLU A C 1
ATOM 693 O O . GLU A 1 87 ? -18.935 -41.925 8.412 1.00 44.81 87 GLU A O 1
ATOM 698 N N . VAL A 1 88 ? -17.666 -42.233 6.580 1.00 47.34 88 VAL A N 1
ATOM 699 C CA . VAL A 1 88 ? -16.918 -40.979 6.722 1.00 47.34 88 VAL A CA 1
ATOM 700 C C . VAL A 1 88 ? -17.848 -39.876 6.234 1.00 47.34 88 VAL A C 1
ATOM 702 O O . VAL A 1 88 ? -17.755 -39.361 5.123 1.00 47.34 88 VAL A O 1
ATOM 705 N N . LYS A 1 89 ? -18.833 -39.565 7.069 1.00 48.12 89 LYS A N 1
ATOM 706 C CA . LYS A 1 89 ? -19.565 -38.325 7.012 1.00 48.12 89 LYS A CA 1
ATOM 707 C C . LYS A 1 89 ? -18.512 -37.299 7.380 1.00 48.12 89 LYS A C 1
ATOM 709 O O . LYS A 1 89 ? -18.076 -37.273 8.527 1.00 48.12 89 LYS A O 1
ATOM 714 N N . GLU A 1 90 ? -18.031 -36.543 6.396 1.00 51.44 90 GLU A N 1
ATOM 715 C CA . GLU A 1 90 ? -17.243 -35.346 6.661 1.00 51.44 90 GLU A CA 1
ATOM 716 C C . GLU A 1 90 ? -18.091 -34.449 7.559 1.00 51.44 90 GLU A C 1
ATOM 718 O O . GLU A 1 90 ? -18.938 -33.670 7.113 1.00 51.44 90 GLU A O 1
ATOM 723 N N . GLU A 1 91 ? -17.932 -34.633 8.861 1.00 46.44 91 GLU A N 1
ATOM 724 C CA . GLU A 1 91 ? -18.487 -33.759 9.856 1.00 46.44 91 GLU A CA 1
ATOM 725 C C . GLU A 1 91 ? -17.712 -32.463 9.665 1.00 46.44 91 GLU A C 1
ATOM 727 O O . GLU A 1 91 ? -16.567 -32.324 10.097 1.00 46.44 91 GLU A O 1
ATOM 732 N N . LYS A 1 92 ? -18.304 -31.533 8.906 1.00 48.06 92 LYS A N 1
ATOM 733 C CA . LYS A 1 92 ? -17.848 -30.149 8.837 1.00 48.06 92 LYS A CA 1
ATOM 734 C C . LYS A 1 92 ? -17.974 -29.588 10.244 1.00 48.06 92 LYS A C 1
ATOM 736 O O . LYS A 1 92 ? -18.971 -28.951 10.577 1.00 48.06 92 LYS A O 1
ATOM 741 N N . LYS A 1 93 ? -16.986 -29.873 11.087 1.00 50.12 93 LYS A N 1
ATOM 742 C CA . LYS A 1 93 ? -16.844 -29.264 12.395 1.00 50.12 93 LYS A CA 1
ATOM 743 C C . LYS A 1 93 ? -16.762 -27.775 12.107 1.00 50.12 93 LYS A C 1
ATOM 745 O O . LYS A 1 93 ? -15.817 -27.330 11.457 1.00 50.12 93 LYS A O 1
ATOM 750 N N . ALA A 1 94 ? -17.810 -27.036 12.465 1.00 58.44 94 ALA A N 1
ATOM 751 C CA . ALA A 1 94 ? -17.826 -25.595 12.310 1.00 58.44 94 ALA A CA 1
ATOM 752 C C . ALA A 1 94 ? -16.616 -25.072 13.083 1.00 58.44 94 ALA A C 1
ATOM 754 O O . ALA A 1 94 ? -16.575 -25.162 14.309 1.00 58.44 94 ALA A O 1
ATOM 755 N N . VAL A 1 95 ? -15.583 -24.650 12.354 1.00 60.03 95 VAL A N 1
ATOM 756 C CA . VAL A 1 95 ? -14.377 -24.101 12.961 1.00 60.03 95 VAL A CA 1
ATOM 757 C C . VAL A 1 95 ? -14.829 -22.870 13.736 1.00 60.03 95 VAL A C 1
ATOM 759 O O . VAL A 1 95 ? -15.449 -21.969 13.167 1.00 60.03 95 VAL A O 1
ATOM 762 N N . ASP A 1 96 ? -14.608 -22.861 15.051 1.00 64.12 96 ASP A N 1
ATOM 763 C CA . ASP A 1 96 ? -14.955 -21.700 15.854 1.00 64.12 96 ASP A CA 1
ATOM 764 C C . ASP A 1 96 ? -13.961 -20.578 15.562 1.00 64.12 96 ASP A C 1
ATOM 766 O O . ASP A 1 96 ? -12.858 -20.524 16.094 1.00 64.12 96 ASP A O 1
ATOM 770 N N . TYR A 1 97 ? -14.375 -19.669 14.686 1.00 61.88 97 TYR A N 1
ATOM 771 C CA . TYR A 1 97 ? -13.627 -18.463 14.355 1.00 61.88 97 TYR A CA 1
ATOM 772 C C . TYR A 1 97 ? -13.827 -17.341 15.393 1.00 61.88 97 TYR A C 1
ATOM 774 O O . TYR A 1 97 ? -13.530 -16.191 15.089 1.00 61.88 97 TYR A O 1
ATOM 782 N N . SER A 1 98 ? -14.374 -17.615 16.592 1.00 68.06 98 SER A N 1
ATOM 783 C CA . SER A 1 98 ? -14.555 -16.594 17.648 1.00 68.06 98 SER A CA 1
ATOM 784 C C . SER A 1 98 ? -13.255 -15.874 18.012 1.00 68.06 98 SER A C 1
ATOM 786 O O . SER A 1 98 ? -13.286 -14.683 18.301 1.00 68.06 98 SER A O 1
ATOM 788 N N . SER A 1 99 ? -12.124 -16.576 17.921 1.00 73.75 99 SER A N 1
ATOM 789 C CA . SER A 1 99 ? -10.777 -16.063 18.175 1.00 73.75 99 SER A CA 1
ATOM 790 C C . SER A 1 99 ? -9.964 -15.785 16.903 1.00 73.75 99 SER A C 1
ATOM 792 O O . SER A 1 99 ? -8.752 -15.580 16.984 1.00 73.75 99 SER A O 1
ATOM 794 N N . ALA A 1 100 ? -10.574 -15.856 15.717 1.00 79.81 100 ALA A N 1
ATOM 795 C CA . ALA A 1 100 ? -9.859 -15.667 14.461 1.00 79.81 100 ALA A CA 1
ATOM 796 C C . ALA A 1 100 ? -9.709 -14.175 14.150 1.00 79.81 100 ALA A C 1
ATOM 798 O O . ALA A 1 100 ? -10.695 -13.457 13.989 1.00 79.81 100 ALA A O 1
ATOM 799 N N . ASN A 1 101 ? -8.463 -13.726 14.023 1.00 80.44 101 ASN A N 1
ATOM 800 C CA . ASN A 1 101 ? -8.145 -12.365 13.614 1.00 80.44 101 ASN A CA 1
ATOM 801 C C . ASN A 1 101 ? -7.998 -12.303 12.089 1.00 8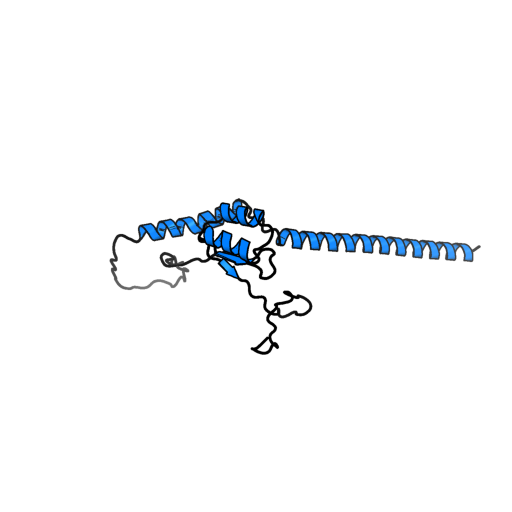0.44 101 ASN A C 1
ATOM 803 O O . ASN A 1 101 ? -7.333 -13.150 11.491 1.00 80.44 101 ASN A O 1
ATOM 807 N N . LEU A 1 102 ? -8.605 -11.290 11.469 1.00 83.62 102 LEU A N 1
ATOM 808 C CA . LEU A 1 102 ? -8.493 -11.007 10.039 1.00 83.62 102 LEU A CA 1
ATOM 809 C C . LEU A 1 102 ? -7.821 -9.647 9.853 1.00 83.62 102 LEU A C 1
ATOM 811 O O . LEU A 1 102 ? -8.335 -8.642 10.334 1.00 83.62 102 LEU A O 1
ATOM 815 N N . ALA A 1 103 ? -6.711 -9.622 9.118 1.00 89.50 103 ALA A N 1
ATOM 816 C CA . ALA A 1 103 ? -6.058 -8.394 8.678 1.00 89.50 103 ALA A CA 1
ATOM 817 C C . ALA A 1 103 ? -6.256 -8.218 7.170 1.00 89.50 103 ALA A C 1
ATOM 819 O O . ALA A 1 103 ? -6.124 -9.175 6.402 1.00 89.50 103 ALA A O 1
ATOM 820 N N . ILE A 1 104 ? -6.573 -6.995 6.747 1.00 91.50 104 ILE A N 1
ATOM 821 C CA . ILE A 1 104 ? -6.736 -6.634 5.336 1.00 91.50 104 ILE A CA 1
ATOM 822 C C . ILE A 1 104 ? -5.788 -5.480 5.038 1.00 91.50 104 ILE A C 1
ATOM 824 O O . ILE A 1 104 ? -5.849 -4.444 5.698 1.00 91.50 104 ILE A O 1
ATOM 828 N N . VAL A 1 105 ? -4.944 -5.663 4.023 1.00 92.88 105 VAL A N 1
ATOM 829 C CA . VAL A 1 105 ? -3.971 -4.664 3.573 1.00 92.88 105 VAL A CA 1
ATOM 830 C C . VAL A 1 105 ? -4.247 -4.319 2.114 1.00 92.88 105 VAL A C 1
ATOM 832 O O . VAL A 1 105 ? -4.303 -5.209 1.264 1.00 92.88 105 VAL A O 1
ATOM 835 N N . VAL A 1 106 ? -4.401 -3.030 1.814 1.00 92.50 106 VAL A N 1
ATOM 836 C CA . VAL A 1 106 ? -4.438 -2.522 0.434 1.00 92.50 106 VAL A CA 1
ATOM 837 C C . VAL A 1 106 ? -3.027 -2.111 0.040 1.00 92.50 106 VAL A C 1
ATOM 839 O O . VAL A 1 106 ? -2.462 -1.203 0.645 1.00 92.50 106 VAL A O 1
ATOM 842 N N . THR A 1 107 ? -2.456 -2.783 -0.954 1.00 92.56 107 THR A N 1
ATOM 843 C CA . THR A 1 107 ? -1.081 -2.558 -1.418 1.00 92.56 107 THR A CA 1
ATOM 844 C C . THR A 1 107 ? -1.021 -1.627 -2.625 1.00 92.56 107 THR A C 1
ATOM 846 O O . THR A 1 107 ? -2.039 -1.351 -3.260 1.00 92.56 107 THR A O 1
ATOM 849 N N . GLU A 1 108 ? 0.186 -1.143 -2.944 1.00 89.81 108 GLU A N 1
ATOM 850 C CA . GLU A 1 108 ? 0.449 -0.254 -4.085 1.00 89.81 108 GLU A CA 1
ATOM 851 C C . GLU A 1 108 ? -0.335 1.068 -4.017 1.00 89.81 108 GLU A C 1
ATOM 853 O O . GLU A 1 108 ? -0.716 1.654 -5.033 1.00 89.81 108 GLU A O 1
ATOM 858 N N . ALA A 1 109 ? -0.570 1.563 -2.799 1.00 92.25 109 ALA A N 1
ATOM 859 C CA . ALA A 1 109 ? -1.184 2.865 -2.585 1.00 92.25 109 ALA A CA 1
ATOM 860 C C . ALA A 1 109 ? -0.202 4.008 -2.879 1.00 92.25 109 ALA A C 1
ATOM 862 O O . ALA A 1 109 ? 1.013 3.835 -2.836 1.00 92.25 109 ALA A O 1
ATOM 863 N N . GLY A 1 110 ? -0.744 5.205 -3.114 1.00 88.69 110 GLY A N 1
ATOM 864 C CA . GLY A 1 110 ? 0.051 6.424 -3.298 1.00 88.69 110 GLY A CA 1
ATOM 865 C C . GLY A 1 110 ? -0.093 7.107 -4.657 1.00 88.69 110 GLY A C 1
ATOM 866 O O . GLY A 1 110 ? 0.661 8.026 -4.960 1.00 88.69 110 GLY A O 1
ATOM 867 N N . GLY A 1 111 ? -1.123 6.733 -5.426 1.00 89.62 111 GLY A N 1
ATOM 868 C CA . GLY A 1 111 ? -1.625 7.529 -6.547 1.00 89.62 111 GLY A CA 1
ATOM 869 C C . GLY A 1 111 ? -2.182 8.895 -6.112 1.00 89.62 111 GLY A C 1
ATOM 870 O O . GLY A 1 111 ? -1.692 9.533 -5.177 1.00 89.62 111 GLY A O 1
ATOM 871 N N . LYS A 1 112 ? -3.228 9.375 -6.787 1.00 90.56 112 LYS A N 1
ATOM 872 C CA . LYS A 1 112 ? -3.775 10.710 -6.516 1.00 90.56 112 LYS A CA 1
ATOM 873 C C . LYS A 1 112 ? -4.298 10.840 -5.086 1.00 90.56 112 LYS A C 1
ATOM 875 O O . LYS A 1 112 ? -4.897 9.920 -4.526 1.00 90.56 112 LYS A O 1
ATOM 880 N N . ARG A 1 113 ? -4.100 12.022 -4.508 1.00 89.25 113 ARG A N 1
ATOM 881 C CA . ARG A 1 113 ? -4.504 12.339 -3.136 1.00 89.25 113 ARG A CA 1
ATOM 882 C C . ARG A 1 113 ? -6.023 12.224 -2.953 1.00 89.25 113 ARG A C 1
ATOM 884 O O . ARG A 1 113 ? -6.477 11.764 -1.906 1.00 89.25 113 ARG A O 1
ATOM 891 N N . GLU A 1 114 ? -6.798 12.597 -3.967 1.00 88.69 114 GLU A N 1
ATOM 892 C CA . GLU A 1 114 ? -8.264 12.530 -3.960 1.00 88.69 114 GLU A CA 1
ATOM 893 C C . GLU A 1 114 ? -8.762 11.080 -3.917 1.00 88.69 114 GLU A C 1
ATOM 895 O O . GLU A 1 114 ? -9.680 10.768 -3.161 1.00 88.69 114 GLU A O 1
ATOM 900 N N . ASP A 1 115 ? -8.116 10.181 -4.667 1.00 89.19 115 ASP A N 1
ATOM 901 C CA . ASP A 1 115 ? -8.462 8.755 -4.697 1.00 89.19 115 ASP A CA 1
ATOM 902 C C . ASP A 1 115 ? -8.191 8.099 -3.338 1.00 89.19 115 ASP A C 1
ATOM 904 O O . ASP A 1 115 ? -8.990 7.297 -2.850 1.00 89.19 115 ASP A O 1
ATOM 908 N N . LEU A 1 116 ? -7.095 8.493 -2.683 1.00 89.75 116 LEU A N 1
ATOM 909 C CA . LEU A 1 116 ? -6.744 8.018 -1.348 1.00 89.75 116 LEU A CA 1
ATOM 910 C C . LEU A 1 116 ? -7.741 8.506 -0.287 1.00 89.75 116 LEU A C 1
ATOM 912 O O . LEU A 1 116 ? -8.169 7.727 0.562 1.00 89.75 116 LEU A O 1
ATOM 916 N N . GLN A 1 117 ? -8.164 9.771 -0.353 1.00 89.06 117 GLN A N 1
ATOM 917 C CA . GLN A 1 117 ? -9.207 10.306 0.531 1.00 89.06 117 GLN A CA 1
ATOM 918 C C . GLN A 1 117 ? -10.559 9.629 0.286 1.00 89.06 117 GLN A C 1
ATOM 920 O O . GLN A 1 117 ? -11.270 9.296 1.236 1.00 89.06 117 GLN A O 1
ATOM 925 N N . TYR A 1 118 ? -10.905 9.377 -0.978 1.00 87.69 118 TYR A N 1
ATOM 926 C CA . TYR A 1 118 ? -12.110 8.637 -1.327 1.00 87.69 118 TYR A CA 1
ATOM 927 C C . TYR A 1 118 ? -12.072 7.221 -0.743 1.00 87.69 118 TYR A C 1
ATOM 929 O O . TYR A 1 118 ? -13.011 6.831 -0.047 1.00 87.69 118 TYR A O 1
ATOM 937 N N . ALA A 1 119 ? -10.974 6.484 -0.932 1.00 86.62 119 ALA A N 1
ATOM 938 C CA . ALA A 1 119 ? -10.781 5.166 -0.331 1.00 86.62 119 ALA A CA 1
ATOM 939 C C . ALA A 1 119 ? -10.872 5.225 1.203 1.00 86.62 119 ALA A C 1
ATOM 941 O O . ALA A 1 119 ? -11.595 4.431 1.805 1.00 86.62 119 ALA A O 1
ATOM 942 N N . ALA A 1 120 ? -10.244 6.221 1.834 1.00 86.50 120 ALA A N 1
ATOM 943 C CA . ALA A 1 120 ? -10.304 6.425 3.278 1.00 86.50 120 ALA A CA 1
ATOM 944 C C . ALA A 1 120 ? -11.722 6.729 3.796 1.00 86.50 120 ALA A C 1
ATOM 946 O O . ALA A 1 120 ? -12.028 6.392 4.937 1.00 86.50 120 ALA A O 1
ATOM 947 N N . SER A 1 121 ? -12.597 7.325 2.980 1.00 87.31 121 SER A N 1
ATOM 948 C CA . SER A 1 121 ? -14.006 7.563 3.334 1.00 87.31 121 SER A CA 1
ATOM 949 C C . SER A 1 121 ? -14.897 6.321 3.203 1.00 87.31 121 SER A C 1
ATOM 951 O O . SER A 1 121 ? -15.991 6.280 3.768 1.00 87.31 121 SER A O 1
ATOM 953 N N . LYS A 1 122 ? -14.467 5.329 2.413 1.00 88.56 122 LYS A N 1
ATOM 954 C CA . LYS A 1 122 ? -15.256 4.133 2.081 1.00 88.56 122 LYS A CA 1
ATOM 955 C C . LYS A 1 122 ? -14.820 2.893 2.840 1.00 88.56 122 LYS A C 1
ATOM 957 O O . LYS A 1 122 ? -15.661 2.050 3.138 1.00 88.56 122 LYS A O 1
ATOM 962 N N . LEU A 1 123 ? -13.526 2.761 3.101 1.00 89.31 123 LEU A N 1
ATOM 963 C CA . LEU A 1 123 ? -12.969 1.605 3.784 1.00 89.31 123 LEU A CA 1
ATOM 964 C C . LEU A 1 123 ? -13.105 1.759 5.304 1.00 89.31 123 LEU A C 1
ATOM 966 O O . LEU A 1 123 ? -12.903 2.864 5.814 1.00 89.31 123 LEU A O 1
ATOM 970 N N . PRO A 1 124 ? -13.378 0.673 6.046 1.00 89.69 124 PRO A N 1
ATOM 971 C CA . PRO A 1 124 ? -13.262 0.662 7.504 1.00 89.69 124 PRO A CA 1
ATOM 972 C C . PRO A 1 124 ? -11.863 1.098 7.957 1.00 89.69 124 PRO A C 1
ATOM 974 O O . PRO A 1 124 ? -10.896 0.948 7.204 1.00 89.69 124 PRO A O 1
ATOM 977 N N . VAL A 1 125 ? -11.740 1.662 9.160 1.00 90.31 125 VAL A N 1
ATOM 978 C CA . VAL A 1 125 ? -10.462 2.195 9.677 1.00 90.31 125 VAL A CA 1
ATOM 979 C C . VAL A 1 125 ? -9.434 1.088 9.936 1.00 90.31 125 VAL A C 1
ATOM 981 O O . VAL A 1 125 ? -8.236 1.322 9.820 1.00 90.31 125 VAL A O 1
ATOM 984 N N . GLU A 1 126 ? -9.913 -0.130 10.185 1.00 89.56 126 GLU A N 1
ATOM 985 C CA . GLU A 1 126 ? -9.139 -1.345 10.444 1.00 89.56 126 GLU A CA 1
ATOM 986 C C . GLU A 1 126 ? -8.399 -1.870 9.203 1.00 89.56 126 GLU A C 1
ATOM 988 O O . GLU A 1 126 ? -7.543 -2.743 9.313 1.00 89.56 126 GLU A O 1
ATOM 993 N N . VAL A 1 127 ? -8.729 -1.364 8.010 1.00 91.94 127 VAL A N 1
ATOM 994 C CA . VAL A 1 127 ? -8.007 -1.710 6.782 1.00 91.94 127 VAL A CA 1
ATOM 995 C C . VAL A 1 127 ? -6.706 -0.913 6.722 1.00 91.94 127 VAL A C 1
ATOM 997 O O . VAL A 1 127 ? -6.731 0.319 6.608 1.00 91.94 127 VAL A O 1
ATOM 1000 N N . ALA A 1 128 ? -5.583 -1.631 6.748 1.00 94.06 128 ALA A N 1
ATOM 1001 C CA . ALA A 1 128 ? -4.251 -1.060 6.618 1.00 94.06 128 ALA A CA 1
ATOM 1002 C C . ALA A 1 128 ? -3.946 -0.688 5.161 1.00 94.06 128 ALA A C 1
ATOM 1004 O O . ALA A 1 128 ? -4.387 -1.356 4.217 1.00 94.06 128 ALA A O 1
ATOM 1005 N N . ILE A 1 129 ? -3.162 0.371 4.972 1.00 95.44 129 ILE A N 1
ATOM 1006 C CA . ILE A 1 129 ? -2.776 0.874 3.650 1.00 95.44 129 ILE A CA 1
ATOM 1007 C C . ILE A 1 129 ? -1.257 0.802 3.510 1.00 95.44 129 ILE A C 1
ATOM 1009 O O . ILE A 1 129 ? -0.532 1.426 4.284 1.00 95.44 129 ILE A O 1
ATOM 1013 N N . ALA A 1 130 ? -0.778 0.071 2.507 1.00 96.06 130 ALA A N 1
ATOM 1014 C CA . ALA A 1 130 ? 0.638 -0.065 2.206 1.00 96.06 130 ALA A CA 1
ATOM 1015 C C . ALA A 1 130 ? 1.015 0.768 0.973 1.00 96.06 130 ALA A C 1
ATOM 1017 O O . ALA A 1 130 ? 0.486 0.571 -0.127 1.00 96.06 130 ALA A O 1
ATOM 1018 N N . PHE A 1 131 ? 1.904 1.738 1.175 1.00 95.81 131 PHE A N 1
ATOM 1019 C CA . PHE A 1 131 ? 2.281 2.709 0.154 1.00 95.81 131 PHE A CA 1
ATOM 1020 C C . PHE A 1 131 ? 3.432 2.221 -0.714 1.00 95.81 131 PHE A C 1
ATOM 1022 O O . PHE A 1 131 ? 4.409 1.665 -0.216 1.00 95.81 131 PHE A O 1
ATOM 1029 N N . ASN A 1 132 ? 3.352 2.514 -2.007 1.00 93.12 132 ASN A N 1
ATOM 1030 C CA . ASN A 1 132 ? 4.471 2.387 -2.923 1.00 93.12 132 ASN A CA 1
ATOM 1031 C C . ASN A 1 132 ? 5.547 3.441 -2.565 1.00 93.12 132 ASN A C 1
ATOM 1033 O O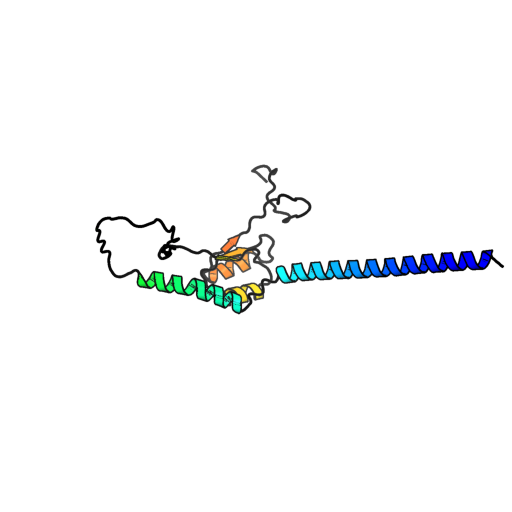 . ASN A 1 132 ? 5.211 4.627 -2.432 1.00 93.12 132 ASN A O 1
ATOM 1037 N N . PRO A 1 133 ? 6.829 3.054 -2.428 1.00 93.06 133 PRO A N 1
ATOM 1038 C CA . PRO A 1 133 ? 7.901 3.952 -1.990 1.00 93.06 133 PRO A CA 1
ATOM 1039 C C . PRO A 1 133 ? 8.204 5.084 -2.981 1.00 93.06 133 PRO A C 1
ATOM 1041 O O . PRO A 1 133 ? 8.798 6.088 -2.597 1.00 93.06 133 PRO A O 1
ATOM 1044 N N . TYR A 1 134 ? 7.776 4.959 -4.237 1.00 91.88 134 TYR A N 1
ATOM 1045 C CA . TYR A 1 134 ? 7.995 5.958 -5.288 1.00 91.88 134 TYR A CA 1
ATOM 1046 C C . TYR A 1 134 ? 6.834 6.940 -5.449 1.00 91.88 134 TYR A C 1
ATOM 1048 O O . TYR A 1 134 ? 6.798 7.707 -6.412 1.00 91.88 134 TYR A O 1
ATOM 1056 N N . SER A 1 135 ? 5.864 6.901 -4.540 1.00 92.50 135 SER A N 1
ATOM 1057 C CA . SER A 1 135 ? 4.710 7.790 -4.594 1.00 92.50 135 SER A CA 1
ATOM 1058 C C . SER A 1 135 ? 5.128 9.246 -4.405 1.00 92.50 135 SER A C 1
ATOM 1060 O O . SER A 1 135 ? 5.928 9.581 -3.528 1.00 92.50 135 SER A O 1
ATOM 1062 N N . ASP A 1 136 ? 4.538 10.138 -5.190 1.00 93.19 136 ASP A N 1
ATOM 1063 C CA . ASP A 1 136 ? 4.659 11.575 -4.981 1.00 93.19 136 ASP A CA 1
ATOM 1064 C C . ASP A 1 136 ? 4.059 11.965 -3.626 1.00 93.19 136 ASP A C 1
ATOM 1066 O O . ASP A 1 136 ? 3.075 11.374 -3.170 1.00 93.19 136 ASP A O 1
ATOM 1070 N N . GLU A 1 137 ? 4.664 12.958 -2.971 1.00 94.69 137 GLU A N 1
ATOM 1071 C CA . GLU A 1 137 ? 4.215 13.466 -1.667 1.00 94.69 137 GLU A CA 1
ATOM 1072 C C . GLU A 1 137 ? 4.015 12.364 -0.605 1.00 94.69 137 GLU A C 1
ATOM 1074 O O . GLU A 1 137 ? 3.194 12.520 0.304 1.00 94.69 137 GLU A O 1
ATOM 1079 N N . LEU A 1 138 ? 4.766 11.254 -0.701 1.00 94.12 138 LEU A N 1
ATOM 1080 C CA . LEU A 1 138 ? 4.585 10.041 0.107 1.00 94.12 138 LEU A CA 1
ATOM 1081 C C . LEU A 1 138 ? 4.380 10.353 1.591 1.00 94.12 138 LEU A C 1
ATOM 1083 O O . LEU A 1 138 ? 3.390 9.933 2.183 1.00 94.12 138 LEU A O 1
ATOM 1087 N N . LYS A 1 139 ? 5.275 11.156 2.175 1.00 94.88 139 LYS A N 1
ATOM 1088 C CA . LYS A 1 139 ? 5.206 11.526 3.591 1.00 94.88 139 LYS A CA 1
ATOM 1089 C C . LYS A 1 139 ? 3.882 12.206 3.952 1.00 94.88 139 LYS A C 1
ATOM 1091 O O . LYS A 1 139 ? 3.278 11.860 4.958 1.00 94.88 139 LYS A O 1
ATOM 1096 N N . ILE A 1 140 ? 3.431 13.160 3.139 1.00 95.44 140 ILE A N 1
ATOM 1097 C CA . ILE A 1 140 ? 2.193 13.906 3.398 1.00 95.44 140 ILE A CA 1
ATOM 1098 C C . ILE A 1 140 ? 1.002 12.945 3.328 1.00 95.44 140 ILE A C 1
ATOM 1100 O O . ILE A 1 140 ? 0.163 12.934 4.226 1.00 95.44 140 ILE A O 1
ATOM 1104 N N . LYS A 1 141 ? 0.957 12.093 2.298 1.00 95.31 141 LYS A N 1
ATOM 1105 C CA . LYS A 1 141 ? -0.115 11.104 2.120 1.00 95.31 141 LYS A CA 1
ATOM 1106 C C . LYS A 1 141 ? -0.149 10.072 3.257 1.00 95.31 141 LYS A C 1
ATOM 1108 O O . LYS A 1 141 ? -1.234 9.738 3.731 1.00 95.31 141 LYS A O 1
ATOM 1113 N N . MET A 1 142 ? 1.010 9.605 3.723 1.00 95.56 142 MET A N 1
ATOM 1114 C CA . MET A 1 142 ? 1.118 8.718 4.888 1.00 95.56 142 MET A CA 1
ATOM 1115 C C . MET A 1 142 ? 0.639 9.417 6.164 1.00 95.56 142 MET A C 1
ATOM 1117 O O . MET A 1 142 ? -0.196 8.864 6.878 1.00 95.56 142 MET A O 1
ATOM 1121 N N . ASP A 1 143 ? 1.102 10.646 6.421 1.00 95.38 143 ASP A N 1
ATOM 1122 C CA . ASP A 1 143 ? 0.712 11.430 7.599 1.00 95.38 143 ASP A CA 1
ATOM 1123 C C . ASP A 1 143 ? -0.812 11.632 7.660 1.00 95.38 143 ASP A C 1
ATOM 1125 O O . ASP A 1 143 ? -1.401 11.583 8.739 1.00 95.38 143 ASP A O 1
ATOM 1129 N N . ASP A 1 144 ? -1.475 11.831 6.521 1.00 92.69 144 ASP A N 1
ATOM 1130 C CA . ASP A 1 144 ? -2.931 11.988 6.480 1.00 92.69 144 ASP A CA 1
ATOM 1131 C C . ASP A 1 144 ? -3.686 10.699 6.799 1.00 92.69 144 ASP A C 1
ATOM 1133 O O . ASP A 1 144 ? -4.705 10.745 7.490 1.00 92.69 144 ASP A O 1
ATOM 1137 N N . MET A 1 145 ? -3.191 9.547 6.341 1.00 93.44 145 MET A N 1
ATOM 1138 C CA . MET A 1 145 ? -3.792 8.255 6.683 1.00 93.44 145 MET A CA 1
ATOM 1139 C C . MET A 1 145 ? -3.568 7.904 8.158 1.00 93.44 145 MET A C 1
ATOM 1141 O O . MET A 1 145 ? -4.498 7.437 8.817 1.00 93.44 145 MET A O 1
ATOM 1145 N N . ILE A 1 146 ? -2.389 8.217 8.704 1.00 94.00 146 ILE A N 1
ATOM 1146 C CA . ILE A 1 146 ? -2.098 8.070 10.137 1.00 94.00 146 ILE A CA 1
ATOM 1147 C C . ILE A 1 146 ? -3.035 8.962 10.962 1.00 94.00 146 ILE A C 1
ATOM 1149 O O . ILE A 1 146 ? -3.650 8.495 11.918 1.00 94.00 146 ILE A O 1
ATOM 1153 N N . LYS A 1 147 ? -3.212 10.234 10.577 1.00 93.62 147 LYS A N 1
ATOM 1154 C CA . LYS A 1 147 ? -4.160 11.153 11.239 1.00 93.62 147 LYS A CA 1
ATOM 1155 C C . LYS A 1 147 ? -5.607 10.675 11.148 1.00 93.62 147 LYS A C 1
ATOM 1157 O O . LYS A 1 147 ? -6.390 10.951 12.052 1.00 93.62 147 LYS A O 1
ATOM 1162 N N . ALA A 1 148 ? -5.958 9.950 10.087 1.00 90.69 148 ALA A N 1
ATOM 1163 C CA . ALA A 1 148 ? -7.254 9.293 9.945 1.00 90.69 148 ALA A CA 1
ATOM 1164 C C . ALA A 1 148 ? -7.400 8.024 10.815 1.00 90.69 148 ALA A C 1
ATOM 1166 O O . ALA A 1 148 ? -8.436 7.365 10.746 1.00 90.69 148 ALA A O 1
ATOM 1167 N N . GLY A 1 149 ? -6.394 7.680 11.630 1.00 91.25 149 GLY A N 1
ATOM 1168 C CA . GLY A 1 149 ? -6.409 6.542 12.552 1.00 91.25 149 GLY A CA 1
ATOM 1169 C C . GLY A 1 149 ? -6.092 5.200 11.898 1.00 91.25 149 GLY A C 1
ATOM 1170 O O . GLY A 1 149 ? -6.382 4.163 12.488 1.00 91.25 149 GLY A O 1
ATOM 1171 N N . ARG A 1 150 ? -5.535 5.205 10.681 1.00 92.81 150 ARG A N 1
ATOM 1172 C CA . ARG A 1 150 ? -5.242 3.985 9.922 1.00 92.81 150 ARG A CA 1
ATOM 1173 C C . ARG A 1 150 ? -3.841 3.472 10.205 1.00 92.81 150 ARG A C 1
ATOM 1175 O O . ARG A 1 150 ? -2.906 4.252 10.383 1.00 92.81 150 ARG A O 1
ATOM 1182 N N . GLU A 1 151 ? -3.693 2.156 10.141 1.00 95.25 151 GLU A N 1
ATOM 1183 C CA . GLU A 1 151 ? -2.381 1.531 10.040 1.00 95.25 151 GLU A CA 1
ATOM 1184 C C . GLU A 1 151 ? -1.793 1.789 8.648 1.00 95.25 151 GLU A C 1
ATOM 1186 O O . GLU A 1 151 ? -2.449 1.597 7.617 1.00 95.25 151 GLU A O 1
ATOM 1191 N N . VAL A 1 152 ? -0.549 2.258 8.631 1.00 95.94 152 VAL A N 1
ATOM 1192 C CA . VAL A 1 152 ? 0.176 2.609 7.414 1.00 95.94 152 VAL A CA 1
ATOM 1193 C C . VAL A 1 152 ? 1.443 1.777 7.332 1.00 95.94 152 VAL A C 1
ATOM 1195 O O . VAL A 1 152 ? 2.227 1.731 8.277 1.00 95.94 152 VAL A O 1
ATOM 1198 N N . LEU A 1 153 ? 1.643 1.154 6.176 1.00 96.94 153 LEU A N 1
ATOM 1199 C CA . LEU A 1 153 ? 2.799 0.326 5.857 1.00 96.94 153 LEU A CA 1
ATOM 1200 C C . LEU A 1 153 ? 3.541 0.913 4.649 1.00 96.94 153 LEU A C 1
ATOM 1202 O O . LEU A 1 153 ? 2.982 1.690 3.869 1.00 96.94 153 LEU A O 1
ATOM 1206 N N . LEU A 1 154 ? 4.799 0.520 4.479 1.00 94.25 154 LEU A N 1
ATOM 1207 C CA . LEU A 1 154 ? 5.601 0.847 3.304 1.00 94.25 154 LEU A CA 1
ATOM 1208 C C . LEU A 1 154 ? 5.904 -0.438 2.536 1.00 94.25 154 LEU A C 1
ATOM 1210 O O . LEU A 1 154 ? 6.394 -1.405 3.120 1.00 94.25 154 LEU A O 1
ATOM 1214 N N . ASN A 1 155 ? 5.636 -0.442 1.233 1.00 92.19 155 ASN A N 1
ATOM 1215 C CA . ASN A 1 155 ? 6.033 -1.541 0.367 1.00 92.19 155 ASN A CA 1
ATOM 1216 C C . ASN A 1 155 ? 7.545 -1.497 0.156 1.00 92.19 155 ASN A C 1
ATOM 1218 O O . ASN A 1 155 ? 8.103 -0.479 -0.253 1.00 92.19 155 ASN A O 1
ATOM 1222 N N . LEU A 1 156 ? 8.199 -2.626 0.406 1.00 90.50 156 LEU A N 1
ATOM 1223 C CA . LEU A 1 156 ? 9.589 -2.831 0.031 1.00 90.50 156 LEU A CA 1
ATOM 1224 C C . LEU A 1 156 ? 9.621 -3.519 -1.329 1.00 90.50 156 LEU A C 1
ATOM 1226 O O . LEU A 1 156 ? 8.961 -4.540 -1.532 1.00 90.50 156 LEU A O 1
ATOM 1230 N N . MET A 1 157 ? 10.374 -2.941 -2.258 1.00 88.75 157 MET A N 1
ATOM 1231 C CA . MET A 1 157 ? 10.540 -3.508 -3.588 1.00 88.75 157 MET A CA 1
ATOM 1232 C C . MET A 1 157 ? 11.688 -4.503 -3.559 1.00 88.75 157 MET A C 1
ATOM 1234 O O . MET A 1 157 ? 12.815 -4.133 -3.249 1.00 88.75 157 MET A O 1
ATOM 1238 N N . PHE A 1 158 ? 11.397 -5.754 -3.893 1.00 89.94 158 PHE A N 1
ATOM 1239 C CA . PHE A 1 158 ? 12.399 -6.801 -4.054 1.00 89.94 158 PHE A CA 1
ATOM 1240 C C . PHE A 1 158 ? 12.561 -7.152 -5.526 1.00 89.94 158 PHE A C 1
ATOM 1242 O O . PHE A 1 158 ? 11.637 -6.970 -6.329 1.00 89.94 158 PHE A O 1
ATOM 1249 N N . GLU A 1 159 ? 13.740 -7.655 -5.870 1.00 90.06 159 GLU A N 1
ATOM 1250 C CA . GLU A 1 159 ? 14.023 -8.186 -7.194 1.00 90.06 159 GLU A CA 1
ATOM 1251 C C . GLU A 1 159 ? 13.092 -9.372 -7.497 1.00 90.06 159 GLU A C 1
ATOM 1253 O O . GLU A 1 159 ? 13.073 -10.363 -6.756 1.00 90.06 159 GLU A O 1
ATOM 1258 N N . PRO A 1 160 ? 12.287 -9.300 -8.571 1.00 89.50 160 PRO A N 1
ATOM 1259 C CA . PRO A 1 160 ? 11.460 -10.422 -8.969 1.00 89.50 160 PRO A CA 1
ATOM 1260 C C . PRO A 1 160 ? 12.296 -11.478 -9.700 1.00 89.50 160 PRO A C 1
ATOM 1262 O O . PRO A 1 160 ? 13.296 -11.183 -10.345 1.00 89.50 160 PRO A O 1
ATOM 1265 N N . SER A 1 161 ? 11.815 -12.724 -9.702 1.00 91.00 161 SER A N 1
ATOM 1266 C CA . SER A 1 161 ? 12.493 -13.857 -10.365 1.00 91.00 161 SER A CA 1
ATOM 1267 C C . SER A 1 161 ? 12.793 -13.680 -11.864 1.00 91.00 161 SER A C 1
ATOM 1269 O O . SER A 1 161 ? 13.595 -14.424 -12.419 1.00 91.00 161 SER A O 1
ATOM 1271 N N . ASN A 1 162 ? 12.135 -12.731 -12.535 1.00 90.94 162 ASN A N 1
ATOM 1272 C CA . ASN A 1 162 ? 12.289 -12.435 -13.959 1.00 90.94 162 ASN A CA 1
ATOM 1273 C C . ASN A 1 162 ? 12.985 -11.089 -14.225 1.00 90.94 162 ASN A C 1
ATOM 1275 O O . ASN A 1 162 ? 12.847 -10.538 -15.321 1.00 90.94 162 ASN A O 1
ATOM 1279 N N . PHE A 1 163 ? 13.702 -10.535 -13.250 1.00 85.31 163 PHE A N 1
ATOM 1280 C CA . PHE A 1 163 ? 14.553 -9.368 -13.460 1.00 85.31 163 PHE A CA 1
ATOM 1281 C C . PHE A 1 163 ? 15.614 -9.657 -14.550 1.00 85.31 163 PHE A C 1
ATOM 1283 O O . PHE A 1 163 ? 16.133 -10.774 -14.613 1.00 85.31 163 PHE A O 1
ATOM 1290 N N . PRO A 1 164 ? 15.925 -8.713 -15.463 1.00 88.38 164 PRO A N 1
ATOM 1291 C CA . PRO A 1 164 ? 15.441 -7.329 -15.548 1.00 88.38 164 PRO A CA 1
ATOM 1292 C C . PRO A 1 164 ? 14.198 -7.131 -16.438 1.00 88.38 164 PRO A C 1
ATOM 1294 O O . PRO A 1 164 ? 13.870 -6.001 -16.789 1.00 88.38 164 PRO A O 1
ATOM 1297 N N . ILE A 1 165 ? 13.494 -8.192 -16.851 1.00 91.25 165 ILE A N 1
ATOM 1298 C CA . ILE A 1 165 ? 12.296 -8.059 -17.708 1.00 91.25 165 ILE A CA 1
ATOM 1299 C C . ILE A 1 165 ? 11.169 -7.337 -16.958 1.00 91.25 165 ILE A C 1
ATOM 1301 O O . ILE A 1 165 ? 10.464 -6.514 -17.542 1.00 91.25 165 ILE A O 1
ATOM 1305 N N . SER A 1 166 ? 11.001 -7.642 -15.670 1.00 86.50 166 SER A N 1
ATOM 1306 C CA . SER A 1 166 ? 10.151 -6.873 -14.762 1.00 86.50 166 SER A CA 1
ATOM 1307 C C . SER A 1 166 ? 11.041 -6.139 -13.772 1.00 86.50 166 SER A C 1
ATOM 1309 O O . SER A 1 166 ? 11.619 -6.758 -12.886 1.00 86.50 166 SER A O 1
ATOM 1311 N N . ASP A 1 167 ? 11.142 -4.826 -13.929 1.00 87.56 167 ASP A N 1
ATOM 1312 C CA . ASP A 1 167 ? 11.877 -3.959 -13.015 1.00 87.56 167 ASP A CA 1
ATOM 1313 C C . ASP A 1 167 ? 10.894 -3.297 -12.039 1.00 87.56 167 ASP A C 1
ATOM 1315 O O . ASP A 1 167 ? 9.943 -2.626 -12.454 1.00 87.56 167 ASP A O 1
ATOM 1319 N N . THR A 1 168 ? 11.092 -3.533 -10.742 1.00 87.50 168 THR A N 1
ATOM 1320 C CA . THR A 1 168 ? 10.283 -2.964 -9.657 1.00 87.50 168 THR A CA 1
ATOM 1321 C C . THR A 1 168 ? 10.738 -1.556 -9.264 1.00 87.50 168 THR A C 1
ATOM 1323 O O . THR A 1 168 ? 10.064 -0.919 -8.456 1.00 87.50 168 THR A O 1
ATOM 1326 N N . GLY A 1 169 ? 11.794 -1.016 -9.883 1.00 86.94 169 GLY A N 1
ATOM 1327 C CA . GLY A 1 169 ? 12.198 0.385 -9.795 1.00 86.94 169 GLY A CA 1
ATOM 1328 C C . GLY A 1 169 ? 13.593 0.611 -9.197 1.00 86.94 169 GLY A C 1
ATOM 1329 O O . GLY A 1 169 ? 14.316 -0.333 -8.882 1.00 86.94 169 GLY A O 1
ATOM 1330 N N . PRO A 1 170 ? 13.990 1.880 -9.007 1.00 86.00 170 PRO A N 1
ATOM 1331 C CA . PRO A 1 170 ? 15.367 2.247 -8.667 1.00 86.00 170 PRO A CA 1
ATOM 1332 C C . PRO A 1 170 ? 15.816 1.851 -7.253 1.00 86.00 170 PRO A C 1
ATOM 1334 O O . PRO A 1 170 ? 17.012 1.725 -7.027 1.00 86.00 170 PRO A O 1
ATOM 1337 N N . LEU A 1 171 ? 14.889 1.670 -6.308 1.00 83.81 171 LEU A N 1
ATOM 1338 C CA . LEU A 1 171 ? 15.175 1.245 -4.928 1.00 83.81 171 LEU A CA 1
ATOM 1339 C C . LEU A 1 171 ? 14.842 -0.236 -4.713 1.00 83.81 171 LEU A C 1
ATOM 1341 O O . LEU A 1 171 ? 14.475 -0.651 -3.615 1.00 83.81 171 LEU A O 1
ATOM 1345 N N . THR A 1 172 ? 14.902 -1.030 -5.778 1.00 87.31 172 THR A N 1
ATOM 1346 C CA . THR A 1 172 ? 14.695 -2.472 -5.685 1.00 87.31 172 THR A CA 1
ATOM 1347 C C . THR A 1 172 ? 15.848 -3.109 -4.928 1.00 87.31 172 THR A C 1
ATOM 1349 O O . THR A 1 172 ? 16.998 -3.026 -5.356 1.00 87.31 172 THR A O 1
ATOM 1352 N N . ILE A 1 173 ? 15.526 -3.788 -3.831 1.00 86.75 173 ILE A N 1
ATOM 1353 C CA . ILE A 1 173 ? 16.461 -4.624 -3.089 1.00 86.75 173 ILE A CA 1
ATOM 1354 C C . ILE A 1 173 ? 16.765 -5.842 -3.959 1.00 86.75 173 ILE A C 1
ATOM 1356 O O 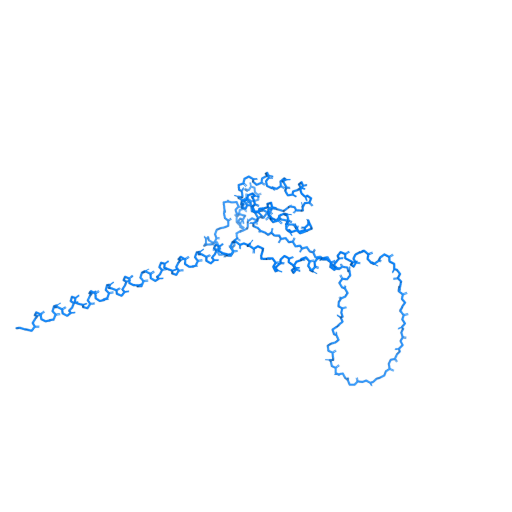. ILE A 1 173 ? 15.905 -6.700 -4.179 1.00 86.75 173 ILE A O 1
ATOM 1360 N N . GLN A 1 174 ? 17.985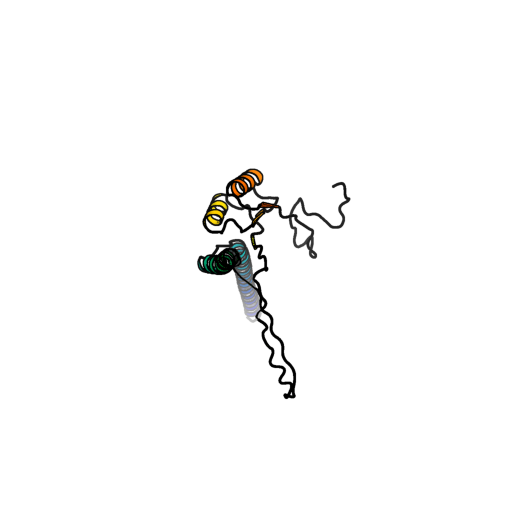 -5.883 -4.483 1.00 85.81 174 GLN A N 1
ATOM 1361 C CA . GLN A 1 174 ? 18.480 -6.968 -5.321 1.00 85.81 174 GLN A CA 1
ATOM 1362 C C . GLN A 1 174 ? 19.250 -7.971 -4.470 1.00 85.81 174 GLN A C 1
ATOM 1364 O O . GLN A 1 174 ? 19.937 -7.597 -3.518 1.00 85.81 174 GLN A O 1
ATOM 1369 N N . GLY A 1 175 ? 19.150 -9.254 -4.821 1.00 82.06 175 GLY A N 1
ATOM 1370 C CA . GLY A 1 175 ? 19.728 -10.339 -4.016 1.00 82.06 175 GLY A CA 1
ATOM 1371 C C . GLY A 1 175 ? 21.261 -10.348 -3.969 1.00 82.06 175 GLY A C 1
ATOM 1372 O O . GLY A 1 175 ? 21.847 -11.141 -3.240 1.00 82.06 175 GLY A O 1
ATOM 1373 N N . TYR A 1 176 ? 21.904 -9.495 -4.766 1.00 79.31 176 TYR A N 1
ATOM 1374 C CA . TYR A 1 176 ? 23.354 -9.387 -4.912 1.00 79.31 176 TYR A CA 1
ATOM 1375 C C . TYR A 1 176 ? 23.923 -8.043 -4.426 1.00 79.31 176 TYR A C 1
ATOM 1377 O O . TYR A 1 176 ? 25.100 -7.770 -4.671 1.00 79.31 176 TYR A O 1
ATOM 1385 N N . LEU A 1 177 ? 23.113 -7.195 -3.779 1.00 76.31 177 LEU A N 1
ATOM 1386 C CA . LEU A 1 177 ? 23.604 -5.978 -3.124 1.00 76.31 177 LEU A CA 1
ATOM 1387 C C . LEU A 1 177 ? 24.312 -6.333 -1.813 1.00 76.31 177 LEU A C 1
ATOM 1389 O O . LEU A 1 177 ? 23.934 -7.283 -1.133 1.00 76.31 177 LEU A O 1
ATOM 1393 N N . ASP A 1 178 ? 25.354 -5.571 -1.489 1.00 78.00 178 ASP A N 1
ATOM 1394 C CA . ASP A 1 178 ? 26.056 -5.659 -0.207 1.00 78.00 178 ASP A CA 1
ATOM 1395 C C . ASP A 1 178 ? 25.233 -4.972 0.896 1.00 78.00 178 ASP A C 1
ATOM 1397 O O . ASP A 1 178 ? 24.492 -4.030 0.611 1.00 78.00 178 ASP A O 1
ATOM 1401 N N . ASP A 1 179 ? 25.401 -5.383 2.155 1.00 74.19 179 ASP A N 1
ATOM 1402 C CA . ASP A 1 179 ? 24.576 -4.948 3.301 1.00 74.19 179 ASP A CA 1
ATOM 1403 C C . ASP A 1 179 ? 24.632 -3.423 3.568 1.00 74.19 179 ASP A C 1
ATOM 1405 O O . ASP A 1 179 ? 23.847 -2.883 4.349 1.00 74.19 179 ASP A O 1
ATOM 1409 N N . ALA A 1 180 ? 25.596 -2.727 2.959 1.00 68.38 180 ALA A N 1
ATOM 1410 C CA . ALA A 1 180 ? 25.892 -1.310 3.162 1.00 68.38 180 ALA A CA 1
ATOM 1411 C C . ALA A 1 180 ? 25.334 -0.368 2.071 1.00 68.38 180 ALA A C 1
ATOM 1413 O O . ALA A 1 180 ? 25.609 0.837 2.128 1.00 68.38 180 ALA A O 1
ATOM 1414 N N . GLN A 1 181 ? 24.622 -0.896 1.070 1.00 56.75 181 GLN A N 1
ATOM 1415 C CA . GLN A 1 181 ? 24.018 -0.143 -0.045 1.00 56.75 181 GLN A CA 1
ATOM 1416 C C . GLN A 1 181 ? 22.511 0.034 0.159 1.00 56.75 181 GLN A C 1
ATOM 1418 O O . GLN A 1 181 ? 22.028 1.151 -0.135 1.00 56.75 181 GLN A O 1
#

Nearest PDB structures (foldseek):
  2qv5-assembly2_B  TM=8.845E-01  e=4.888E-04  Agrobacterium fabrum str. C58
  2b5v-assembly1_A-2  TM=4.191E-01  e=5.182E-01  Haloferax mediterranei
  8x7s-assembly1_C-2  TM=4.275E-01  e=1.402E+00  Thermosynechococcus vestitus BP-1
  5kn4-assembly1_B  TM=4.482E-01  e=8.408E+00  Thalictrum flavum subsp. glaucum
  3b3j-assembly1_A  TM=3.627E-01  e=4.945E+00  Rattus norvegicus

Sequence (181 aa):
MKFIKKTYFLVLALCFIALILLQFLSIRDEIQSKSSRLSLQQRQIVFEAKSLKVLNDAVNPIRKKAGEIAEAPATEKSVDEKDKIIEVKEEKKAVDYSSANLAIVVTEAGGKREDLQYAASKLPVEVAIAFNPYSDELKIKMDDMIKAGREVLLNLMFEPSNFPISDTGPLTIQGYLDDAQ

Radius of gyration: 30.37 Å; Cα contacts (8 Å, |Δi|>4): 110; chains: 1; bounding box: 48×64×106 Å

Secondary structure (DSSP, 8-state):
--HHHHHHHHHHHHHHHHHHHHHHHHHHHHHHHHHHHHHHHHH-----HHHHHHHHHHHHHHHHHHHHTTS-------------------------GGG-----EEEEE-S-HHHHHHHHHHS-TTSEEEE-TT-TTHHHHHHHHHHTT--EEEPPPB--TTTTTS---TT-B-TT--TT-

Mean predicted aligned error: 18.87 Å

pLDDT: mean 71.38, std 19.97, range [31.3, 96.94]